Protein AF-A0A1I4I6G2-F1 (afdb_monomer_lite)

Sequence (304 aa):
IVSMEFSLRGNGAENAGGRDQKECGWAGRILRLSREMANWGDDAHKRLEAIANKLPLGELVAAKAIFLKIMRGEKGVVPCLEGLLADTPRQEPMAAGTSFITEINGVQVQGRWLSGRRFEFSVGGRTIVEDIDPDEDEPTMTKCTSWLILSHLSTLPLGLEVEVEGEVDVVPLGSALIQEIASSTSLLMSVDGPESAKGMRTHSLAEHGSYVCHKEGIVEPITWALHNLLCREGASLTDWIREVAGGASIPLLSRTSIALHQLQGLVGDRGKWAREMLEKHIEPAIEATHKIQLDGPIVDQPNR

Radius of gyration: 22.11 Å; chains: 1; bounding box: 49×46×65 Å

Organism: NCBI:txid170623

Secondary structure (DSSP, 8-state):
------B--PPP------------SHHHHHHHHHHHGGG-GGGHHHHHHHHHTTSTTHHHHHHHHHHHHHHTT-TTHHHHHHHHHHS--EEEEPPTT-EEEEEETTEEEEEEEEETTEEEEEETTEEEEEEPPTTSPPPEEEE-HHHHHHHHHHTS--EEEEEETTEEEEEEHHHHHHHHHHT-SS-----S-HHHHHTS-EEEETTTEEEE-GGG-S-SHHHHHHHHHHHHHGGGGHHHHHHHHHS--HHHHHHHHHHHHHHTTSSSHHHHHHHHHIIIIIHHHHHHHHHHHHSS--------

Foldseek 3Di:
DDDFDFFFEADDDDDDDDDDDPLPDLVSLLVVLLVVLLPDPLCSQVVLLVQLVVDDNSLLSSLSSLVVCSNVRRPDSVSNLVVLLVPAKDWDFDDAQDWAWDDDPNDIWIKGHHDFQWIWTQDPNDIDIDGDDPPDDRDTDIDNSSLSSLLSNLLDQDWIFGQDPNDTDTHRPSVVSLQSSLLHLEQAADPPDPVVVVPFDWDQAPVQHIAGALVVADHHSSLVSLLSVCVVCPPVCLVVLQVLLVDLRLSNLSSLLSSLVVQLPDDDPRVVSSVCSNVPGRVVSNVVSVVVRVPPPPPCPDDD

pLDDT: mean 79.26, std 18.86, range [20.67, 98.12]

Structure (mmCIF, N/CA/C/O backbone):
data_AF-A0A1I4I6G2-F1
#
_entry.id   AF-A0A1I4I6G2-F1
#
loop_
_atom_site.group_PDB
_atom_site.id
_atom_site.type_symbol
_atom_site.label_atom_id
_atom_site.label_alt_id
_atom_site.label_comp_id
_atom_site.label_asym_id
_atom_site.label_entity_id
_atom_site.label_seq_id
_atom_site.pdbx_PDB_ins_code
_atom_site.Cartn_x
_atom_site.Cartn_y
_atom_site.Cartn_z
_atom_site.occupancy
_atom_site.B_iso_or_equiv
_atom_site.auth_seq_id
_atom_site.auth_comp_id
_atom_site.auth_asym_id
_atom_site.auth_atom_id
_atom_site.pdbx_PDB_model_num
ATOM 1 N N . ILE A 1 1 ? 4.349 21.092 12.254 1.00 25.44 1 ILE A N 1
ATOM 2 C CA . ILE A 1 1 ? 5.678 20.634 12.721 1.00 25.44 1 ILE A CA 1
ATOM 3 C C . ILE A 1 1 ? 5.554 20.429 14.223 1.00 25.44 1 ILE A C 1
ATOM 5 O O . ILE A 1 1 ? 5.710 21.376 14.980 1.00 25.44 1 ILE A O 1
ATOM 9 N N . VAL A 1 2 ? 5.113 19.240 14.630 1.00 21.73 2 VAL A N 1
ATOM 10 C CA . VAL A 1 2 ? 5.070 18.816 16.034 1.00 21.73 2 VAL A CA 1
ATOM 11 C C . VAL A 1 2 ? 6.232 17.841 16.181 1.00 21.73 2 VAL A C 1
ATOM 13 O O . VAL A 1 2 ? 6.282 16.863 15.440 1.00 21.73 2 VAL A O 1
ATOM 16 N N . SER A 1 3 ? 7.200 18.147 17.046 1.00 20.67 3 SER A N 1
ATOM 17 C CA . SER A 1 3 ? 8.245 17.186 17.411 1.00 20.67 3 SER A CA 1
ATOM 18 C C . SER A 1 3 ? 7.595 16.064 18.213 1.00 20.67 3 SER A C 1
ATOM 20 O O . SER A 1 3 ? 7.082 16.319 19.298 1.00 20.67 3 SER A O 1
ATOM 22 N N . MET A 1 4 ? 7.599 14.848 17.673 1.00 26.55 4 MET A N 1
ATOM 23 C CA . MET A 1 4 ? 7.205 13.632 18.380 1.00 26.55 4 MET A CA 1
ATOM 24 C C . MET A 1 4 ? 8.476 12.850 18.716 1.00 26.55 4 MET A C 1
ATOM 26 O O . MET A 1 4 ? 9.241 12.492 17.821 1.00 26.55 4 MET A O 1
ATOM 30 N N . GLU A 1 5 ? 8.735 12.627 20.005 1.00 25.34 5 GLU A N 1
ATOM 31 C CA . GLU A 1 5 ? 9.759 11.681 20.452 1.00 25.34 5 GLU A CA 1
ATOM 32 C C . GLU A 1 5 ? 9.146 10.276 20.483 1.00 25.34 5 GLU A C 1
ATOM 34 O O . GLU A 1 5 ? 8.101 10.054 21.087 1.00 25.34 5 GLU A O 1
ATOM 39 N N . PHE A 1 6 ? 9.784 9.326 19.799 1.00 35.97 6 PHE A N 1
ATOM 40 C CA . PHE A 1 6 ? 9.268 7.969 19.631 1.00 35.97 6 PHE A CA 1
ATOM 41 C C . PHE A 1 6 ? 10.007 6.983 20.541 1.00 35.97 6 PHE A C 1
ATOM 43 O O . PHE A 1 6 ? 11.227 6.819 20.433 1.00 35.97 6 PHE A O 1
ATOM 50 N N . SER A 1 7 ? 9.264 6.260 21.381 1.00 34.62 7 SER A N 1
ATOM 51 C CA . SER A 1 7 ? 9.754 5.097 22.126 1.00 34.62 7 SER A CA 1
ATOM 52 C C . SER A 1 7 ? 9.058 3.837 21.606 1.00 34.62 7 SER A C 1
ATOM 54 O O . SER A 1 7 ? 7.837 3.771 21.536 1.00 34.62 7 SER A O 1
ATOM 56 N N . LEU A 1 8 ? 9.837 2.831 21.200 1.00 39.75 8 LEU A N 1
ATOM 57 C CA . LEU A 1 8 ? 9.337 1.531 20.745 1.00 39.75 8 LEU A CA 1
ATOM 58 C C . LEU A 1 8 ? 9.805 0.457 21.732 1.00 39.75 8 LEU A C 1
ATOM 60 O O . LEU A 1 8 ? 11.005 0.176 21.807 1.00 39.75 8 LEU A O 1
ATOM 64 N N . ARG A 1 9 ? 8.883 -0.182 22.462 1.00 38.28 9 ARG A N 1
ATOM 65 C CA . ARG A 1 9 ? 9.164 -1.408 23.227 1.00 38.28 9 ARG A CA 1
ATOM 66 C C . ARG A 1 9 ? 8.371 -2.586 22.666 1.00 38.28 9 ARG A C 1
ATOM 68 O O . ARG A 1 9 ? 7.149 -2.572 22.619 1.00 38.28 9 ARG A O 1
ATOM 75 N N . GLY A 1 10 ? 9.083 -3.634 22.254 1.00 37.22 10 GLY A N 1
ATOM 76 C CA . GLY A 1 10 ? 8.488 -4.938 21.968 1.00 37.22 10 GLY A CA 1
ATOM 77 C C . GLY A 1 10 ? 8.266 -5.716 23.266 1.00 37.22 10 GLY A C 1
ATOM 78 O O . GLY A 1 10 ? 9.174 -5.804 24.093 1.00 37.22 10 GLY A O 1
ATOM 79 N N . ASN A 1 11 ? 7.079 -6.298 23.449 1.00 33.53 11 ASN A N 1
ATOM 80 C CA . ASN A 1 11 ? 6.828 -7.230 24.550 1.00 33.53 11 ASN A CA 1
ATOM 81 C C . ASN A 1 11 ? 7.736 -8.462 24.406 1.00 33.53 11 ASN A C 1
ATOM 83 O O . ASN A 1 11 ? 7.752 -9.126 23.368 1.00 33.53 11 ASN A O 1
ATOM 87 N N . GLY A 1 12 ? 8.533 -8.711 25.447 1.00 31.30 12 GLY A N 1
ATOM 88 C CA . GLY A 1 12 ? 9.650 -9.648 25.443 1.00 31.30 12 GLY A CA 1
ATOM 89 C C . GLY A 1 12 ? 9.247 -11.104 25.214 1.00 31.30 12 GLY A C 1
ATOM 90 O O . GLY A 1 12 ? 8.337 -11.623 25.856 1.00 31.30 12 GLY A O 1
ATOM 91 N N . ALA A 1 13 ? 9.995 -11.775 24.339 1.00 32.91 13 ALA A N 1
ATOM 92 C CA . ALA A 1 13 ? 10.085 -13.227 24.298 1.00 32.91 13 ALA A CA 1
ATOM 93 C C . ALA A 1 13 ? 11.482 -13.635 24.788 1.00 32.91 13 ALA A C 1
ATOM 95 O O . ALA A 1 13 ? 12.497 -13.182 24.256 1.00 32.91 13 ALA A O 1
ATOM 96 N N . GLU A 1 14 ? 11.505 -14.446 25.845 1.00 34.38 14 GLU A N 1
ATOM 97 C CA . GLU A 1 14 ? 12.700 -14.924 26.533 1.00 34.38 14 GLU A CA 1
ATOM 98 C C . GLU A 1 14 ? 13.609 -15.806 25.662 1.00 34.38 14 GLU A C 1
ATOM 100 O O . GLU A 1 14 ? 13.200 -16.456 24.699 1.00 34.38 14 GLU A O 1
ATOM 105 N N . ASN A 1 15 ? 14.880 -15.804 26.063 1.00 42.59 15 ASN A N 1
ATOM 106 C CA . ASN A 1 15 ? 16.027 -16.455 25.449 1.00 42.59 15 ASN A CA 1
ATOM 107 C C . ASN A 1 15 ? 15.833 -17.944 25.124 1.00 42.59 15 ASN A C 1
ATOM 109 O O . ASN A 1 15 ? 15.558 -18.757 26.003 1.00 42.59 15 ASN A O 1
ATOM 113 N N . ALA A 1 16 ? 16.215 -18.325 23.904 1.00 32.69 16 ALA A N 1
ATOM 114 C CA . ALA A 1 16 ? 16.696 -19.668 23.605 1.00 32.69 16 ALA A CA 1
ATOM 115 C C . ALA A 1 16 ? 18.030 -19.565 22.854 1.00 32.69 16 ALA A C 1
ATOM 117 O O . ALA A 1 16 ? 18.085 -19.258 21.664 1.00 32.69 16 ALA A O 1
ATOM 118 N N . GLY A 1 17 ? 19.126 -19.792 23.580 1.00 35.91 17 GLY A N 1
ATOM 119 C CA . GLY A 1 17 ? 20.444 -19.996 22.994 1.00 35.91 17 GLY A CA 1
ATOM 120 C C . GLY A 1 17 ? 20.528 -21.357 22.301 1.00 35.91 17 GLY A C 1
ATOM 121 O O . GLY A 1 17 ? 20.030 -22.355 22.820 1.00 35.91 17 GLY A O 1
ATOM 122 N N . GLY A 1 18 ? 21.201 -21.416 21.150 1.00 30.47 18 GLY A N 1
ATOM 123 C CA . GLY A 1 18 ? 21.569 -22.696 20.547 1.00 30.47 18 GLY A CA 1
ATOM 124 C C . GLY A 1 18 ? 21.854 -22.674 19.047 1.00 30.47 18 GLY A C 1
ATOM 125 O O . GLY A 1 18 ? 20.940 -22.839 18.254 1.00 30.47 18 GLY A O 1
ATOM 126 N N . ARG A 1 19 ? 23.157 -22.663 18.730 1.00 36.03 19 ARG A N 1
ATOM 127 C CA . ARG A 1 19 ? 23.836 -23.227 17.543 1.00 36.03 19 ARG A CA 1
ATOM 128 C C . ARG A 1 19 ? 23.660 -22.550 16.174 1.00 36.03 19 ARG A C 1
ATOM 130 O O . ARG A 1 19 ? 22.564 -22.409 15.649 1.00 36.03 19 ARG A O 1
ATOM 137 N N . ASP A 1 20 ? 24.824 -22.288 15.566 1.00 41.75 20 ASP A N 1
ATOM 138 C CA . ASP A 1 20 ? 25.078 -22.098 14.133 1.00 41.75 20 ASP A CA 1
ATOM 139 C C . ASP A 1 20 ? 24.383 -23.182 13.289 1.00 41.75 20 ASP A C 1
ATOM 141 O O . ASP A 1 20 ? 24.953 -24.222 12.951 1.00 41.75 20 ASP A O 1
ATOM 145 N N . GLN A 1 21 ? 23.129 -22.945 12.918 1.00 42.66 21 GLN A N 1
ATOM 146 C CA . GLN A 1 21 ? 22.576 -23.512 11.700 1.00 42.66 21 GLN A CA 1
ATOM 147 C C . GLN A 1 21 ? 22.968 -22.578 10.565 1.00 42.66 21 GLN A C 1
ATOM 149 O O . GLN A 1 21 ? 22.632 -21.396 10.586 1.00 42.66 21 GLN A O 1
ATOM 154 N N . LYS A 1 22 ? 23.686 -23.115 9.570 1.00 47.75 22 LYS A N 1
ATOM 155 C CA . LYS A 1 22 ? 23.919 -22.438 8.291 1.00 47.75 22 LYS A CA 1
ATOM 156 C C . LYS A 1 22 ? 22.596 -21.832 7.826 1.00 47.75 22 LYS A C 1
ATOM 158 O O . LYS A 1 22 ? 21.659 -22.566 7.524 1.00 47.75 22 LYS A O 1
ATOM 163 N N . GLU A 1 23 ? 22.540 -20.503 7.816 1.00 51.50 23 GLU A N 1
ATOM 164 C CA . GLU A 1 23 ? 21.404 -19.675 7.409 1.00 51.50 23 GLU A CA 1
ATOM 165 C C . GLU A 1 23 ? 21.108 -19.863 5.910 1.00 51.50 23 GLU A C 1
ATOM 167 O O . GLU A 1 23 ? 21.349 -18.985 5.082 1.00 51.50 23 GLU A O 1
ATOM 172 N N . CYS A 1 24 ? 20.638 -21.046 5.531 1.00 54.53 24 CYS A N 1
ATOM 173 C CA . CYS A 1 24 ? 20.216 -21.373 4.182 1.00 54.53 24 CYS A CA 1
ATOM 174 C C . CYS A 1 24 ? 18.691 -21.211 4.101 1.00 54.53 24 CYS A C 1
ATOM 176 O O . CYS A 1 24 ? 17.956 -21.788 4.897 1.00 54.53 24 CYS A O 1
ATOM 178 N N . GLY A 1 25 ? 18.215 -20.410 3.143 1.00 73.19 25 GLY A N 1
ATOM 179 C CA . GLY A 1 25 ? 16.786 -20.154 2.913 1.00 73.19 25 GLY A CA 1
ATOM 180 C C . GLY A 1 25 ? 16.311 -18.758 3.334 1.00 73.19 25 GLY A C 1
ATOM 181 O O . GLY A 1 25 ? 17.078 -17.940 3.845 1.00 73.19 25 GLY A O 1
ATOM 182 N N . TRP A 1 26 ? 15.030 -18.473 3.086 1.00 76.38 26 TRP A N 1
ATOM 183 C CA . TRP A 1 26 ? 14.426 -17.147 3.283 1.00 76.38 26 TRP A CA 1
ATOM 184 C C . TRP A 1 26 ? 14.508 -16.642 4.728 1.00 76.38 26 TRP A C 1
ATOM 186 O O . TRP A 1 26 ? 14.865 -15.489 4.948 1.00 76.38 26 TRP A O 1
ATOM 196 N N . ALA A 1 27 ? 14.276 -17.511 5.716 1.00 80.19 27 ALA A N 1
ATOM 197 C CA . ALA A 1 27 ? 14.385 -17.153 7.132 1.00 80.19 27 ALA A CA 1
ATOM 198 C C . ALA A 1 27 ? 15.807 -16.704 7.518 1.00 80.19 27 ALA A C 1
ATOM 200 O O . ALA A 1 27 ? 15.975 -15.710 8.222 1.00 80.19 27 ALA A O 1
ATOM 201 N N . GLY A 1 28 ? 16.831 -17.388 6.996 1.00 81.25 28 GLY A N 1
ATOM 202 C CA . GLY A 1 28 ? 18.230 -17.008 7.191 1.00 81.25 28 GLY A CA 1
ATOM 203 C C . GLY A 1 28 ? 18.556 -15.644 6.579 1.00 81.25 28 GLY A C 1
ATOM 204 O O . GLY A 1 28 ? 19.180 -14.810 7.228 1.00 81.25 28 GLY A O 1
ATOM 205 N N . ARG A 1 29 ? 18.058 -15.375 5.362 1.00 81.62 29 ARG A N 1
ATOM 206 C CA . ARG A 1 29 ? 18.222 -14.069 4.694 1.00 81.62 29 ARG A CA 1
ATOM 207 C C . ARG A 1 29 ? 17.577 -12.932 5.487 1.00 81.62 29 ARG A C 1
ATOM 209 O O . ARG A 1 29 ? 18.210 -11.899 5.669 1.00 81.62 29 ARG A O 1
ATOM 216 N N . ILE A 1 30 ? 16.362 -13.139 5.999 1.00 85.88 30 ILE A N 1
ATOM 217 C CA . ILE A 1 30 ? 15.645 -12.157 6.827 1.00 85.88 30 ILE A CA 1
ATOM 218 C C . ILE A 1 30 ? 16.420 -11.859 8.119 1.00 85.88 30 ILE A C 1
ATOM 220 O O . ILE A 1 30 ? 16.596 -10.696 8.484 1.00 85.88 30 ILE A O 1
ATOM 224 N N . LEU A 1 31 ? 16.903 -12.897 8.812 1.00 85.38 31 LEU A N 1
ATOM 225 C CA . LEU A 1 31 ? 17.661 -12.735 10.056 1.00 85.38 31 LEU A CA 1
ATOM 226 C C . LEU A 1 31 ? 18.973 -11.987 9.832 1.00 85.38 31 LEU A C 1
ATOM 228 O O . LEU A 1 31 ? 19.293 -11.082 10.604 1.00 85.38 31 LEU A O 1
ATOM 232 N N . ARG A 1 32 ? 19.702 -12.332 8.768 1.00 86.38 32 ARG A N 1
ATOM 233 C CA . ARG A 1 32 ? 20.933 -11.644 8.385 1.00 86.38 32 ARG A CA 1
ATOM 234 C C . ARG A 1 32 ? 20.680 -10.178 8.062 1.00 86.38 32 ARG A C 1
ATOM 236 O O . ARG A 1 32 ? 21.327 -9.322 8.653 1.00 86.38 32 ARG A O 1
ATOM 243 N N . LEU A 1 33 ? 19.698 -9.903 7.202 1.00 86.88 33 LEU A N 1
ATOM 244 C CA . LEU A 1 33 ? 19.319 -8.547 6.812 1.00 86.88 33 LEU A CA 1
ATOM 245 C C . LEU A 1 33 ? 18.983 -7.692 8.040 1.00 86.88 33 LEU A C 1
ATOM 247 O O . LEU A 1 33 ? 19.531 -6.611 8.220 1.00 86.88 33 LEU A O 1
ATOM 251 N N . SER A 1 34 ? 18.153 -8.226 8.938 1.00 87.44 34 SER A N 1
ATOM 252 C CA . SER A 1 34 ? 17.780 -7.561 10.189 1.00 87.44 34 SER A CA 1
ATOM 253 C C . SER A 1 34 ? 18.992 -7.231 11.073 1.00 87.44 34 SER A C 1
ATOM 255 O O . SER A 1 34 ? 19.033 -6.151 11.654 1.00 87.44 34 SER A O 1
ATOM 257 N N . ARG A 1 35 ? 19.996 -8.117 11.160 1.00 86.12 35 ARG A N 1
ATOM 258 C CA . ARG A 1 35 ? 21.232 -7.856 11.922 1.00 86.12 35 ARG A CA 1
ATOM 259 C C . ARG A 1 35 ? 22.119 -6.811 11.250 1.00 86.12 35 ARG A C 1
ATOM 261 O O . ARG A 1 35 ? 22.697 -5.974 11.933 1.00 86.12 35 ARG A O 1
ATOM 268 N N . GLU A 1 36 ? 22.236 -6.848 9.926 1.00 86.81 36 GLU A N 1
ATOM 269 C CA . GLU A 1 36 ? 23.034 -5.876 9.171 1.00 86.81 36 GLU A CA 1
ATOM 270 C C . GLU A 1 36 ? 22.471 -4.456 9.315 1.00 86.81 36 GLU A C 1
ATOM 272 O O . GLU A 1 36 ? 23.239 -3.514 9.524 1.00 86.81 36 GLU A O 1
ATOM 277 N N . MET A 1 37 ? 21.139 -4.318 9.314 1.00 86.12 37 MET A N 1
ATOM 278 C CA . MET A 1 37 ? 20.433 -3.048 9.521 1.00 86.12 37 MET A CA 1
ATOM 279 C C . MET A 1 37 ? 20.789 -2.341 10.836 1.00 86.12 37 MET A C 1
ATOM 281 O O . MET A 1 37 ? 20.600 -1.131 10.940 1.00 86.12 37 MET A O 1
ATOM 285 N N . ALA A 1 38 ? 21.304 -3.044 11.851 1.00 81.25 38 ALA A N 1
ATOM 286 C CA . ALA A 1 38 ? 21.776 -2.421 13.091 1.00 81.25 38 ALA A CA 1
ATOM 287 C C . ALA A 1 38 ? 22.901 -1.394 12.869 1.00 81.25 38 ALA A C 1
ATOM 289 O O . ALA A 1 38 ? 23.069 -0.496 13.689 1.00 81.25 38 ALA A O 1
ATOM 290 N N . ASN A 1 39 ? 23.619 -1.488 11.747 1.00 82.81 39 ASN A N 1
ATOM 291 C CA . ASN A 1 39 ? 24.805 -0.682 11.466 1.00 82.81 39 ASN A CA 1
ATOM 292 C C . ASN A 1 39 ? 24.617 0.322 10.313 1.00 82.81 39 ASN A C 1
ATOM 294 O O . ASN A 1 39 ? 25.602 0.862 9.817 1.00 82.81 39 ASN A O 1
ATOM 298 N N . TRP A 1 40 ? 23.394 0.534 9.814 1.00 80.94 40 TRP A N 1
ATOM 299 C CA . TRP A 1 40 ? 23.182 1.246 8.540 1.00 80.94 40 TRP A CA 1
ATOM 300 C C . TRP A 1 40 ? 23.019 2.767 8.626 1.00 80.94 40 TRP A C 1
ATOM 302 O O . TRP A 1 40 ? 22.991 3.411 7.579 1.00 80.94 40 TRP A O 1
ATOM 312 N N . GLY A 1 41 ? 23.007 3.349 9.828 1.00 81.00 41 GLY A N 1
ATOM 313 C CA . GLY A 1 41 ? 22.881 4.800 10.006 1.00 81.00 41 GLY A CA 1
ATOM 314 C C . GLY A 1 41 ? 21.610 5.371 9.360 1.00 81.00 41 GLY A C 1
ATOM 315 O O . GLY A 1 41 ? 20.626 4.655 9.176 1.00 81.00 41 GLY A O 1
ATOM 316 N N . ASP A 1 42 ? 21.643 6.653 8.998 1.00 81.12 42 ASP A N 1
ATOM 317 C CA . ASP A 1 42 ? 20.451 7.406 8.571 1.00 81.12 42 ASP A CA 1
ATOM 318 C C . ASP A 1 42 ? 19.944 7.018 7.162 1.00 81.12 42 ASP A C 1
ATOM 320 O O . ASP A 1 42 ? 18.755 7.114 6.861 1.00 81.12 42 ASP A O 1
ATOM 324 N N . ASP A 1 43 ? 20.814 6.474 6.304 1.00 87.19 43 ASP A N 1
ATOM 325 C CA . ASP A 1 43 ? 20.469 6.011 4.947 1.00 87.19 43 ASP A CA 1
ATOM 326 C C . ASP A 1 43 ? 19.993 4.541 4.899 1.00 87.19 43 ASP A C 1
ATOM 328 O O . ASP A 1 43 ? 20.013 3.896 3.842 1.00 87.19 43 ASP A O 1
ATOM 332 N N . ALA A 1 44 ? 19.566 3.974 6.034 1.00 90.31 44 ALA A N 1
ATOM 333 C CA . ALA A 1 44 ? 19.125 2.580 6.118 1.00 90.31 44 ALA A CA 1
ATOM 334 C C . ALA A 1 44 ? 18.002 2.240 5.120 1.00 90.31 44 ALA A C 1
ATOM 336 O O . ALA A 1 44 ? 18.036 1.167 4.516 1.00 90.31 44 ALA A O 1
ATOM 337 N N . HIS A 1 45 ? 17.064 3.166 4.892 1.00 93.31 45 HIS A N 1
ATOM 338 C CA . HIS A 1 45 ? 15.949 2.991 3.957 1.00 93.31 45 HIS A CA 1
ATOM 339 C C . HIS A 1 45 ? 16.423 2.771 2.508 1.00 93.31 45 HIS A C 1
ATOM 341 O O . HIS A 1 45 ? 15.997 1.806 1.879 1.00 93.31 45 HIS A O 1
ATOM 347 N N . LYS A 1 46 ? 17.382 3.566 2.003 1.00 93.44 46 LYS A N 1
ATOM 348 C CA . LYS A 1 46 ? 17.930 3.424 0.634 1.00 93.44 46 LYS A CA 1
ATOM 349 C C . LYS A 1 46 ? 18.633 2.088 0.434 1.00 93.44 46 LYS A C 1
ATOM 351 O O . LYS A 1 46 ? 18.520 1.452 -0.612 1.00 93.44 46 LYS A O 1
ATOM 356 N N . ARG A 1 47 ? 19.392 1.653 1.445 1.00 93.56 47 ARG A N 1
ATOM 357 C CA . ARG A 1 47 ? 20.077 0.353 1.410 1.00 93.56 47 ARG A CA 1
ATOM 358 C C . ARG A 1 47 ? 19.073 -0.791 1.403 1.00 93.56 47 ARG A C 1
ATOM 360 O O . ARG A 1 47 ? 19.248 -1.745 0.648 1.00 93.56 47 ARG A O 1
ATOM 367 N N . LEU A 1 48 ? 18.026 -0.678 2.218 1.00 93.62 48 LEU A N 1
ATOM 368 C CA . LEU A 1 48 ? 16.960 -1.665 2.291 1.00 93.62 48 LEU A CA 1
ATOM 369 C C . LEU A 1 48 ? 16.204 -1.771 0.962 1.00 93.62 48 LEU A C 1
ATOM 371 O O . LEU A 1 48 ? 16.025 -2.878 0.462 1.00 93.62 48 LEU A O 1
ATOM 375 N N . GLU A 1 49 ? 15.853 -0.636 0.358 1.00 92.38 49 GLU A N 1
ATOM 376 C CA . GLU A 1 49 ? 15.228 -0.549 -0.965 1.00 92.38 49 GLU A CA 1
ATOM 377 C C . GLU A 1 49 ? 16.098 -1.220 -2.044 1.00 92.38 49 GLU A C 1
ATOM 379 O O . GLU A 1 49 ? 15.636 -2.083 -2.791 1.00 92.38 49 GLU A O 1
ATOM 384 N N . ALA A 1 50 ? 17.397 -0.903 -2.074 1.00 90.94 50 ALA A N 1
ATOM 385 C CA . ALA A 1 50 ? 18.340 -1.472 -3.036 1.00 90.94 50 ALA A CA 1
ATOM 386 C C . ALA A 1 50 ? 18.516 -2.995 -2.897 1.00 90.94 50 ALA A C 1
ATOM 388 O O . ALA A 1 50 ? 18.836 -3.671 -3.878 1.00 90.94 50 ALA A O 1
ATOM 389 N N . ILE A 1 51 ? 18.349 -3.538 -1.688 1.00 91.12 51 ILE A N 1
ATOM 390 C CA . ILE A 1 51 ? 18.369 -4.983 -1.437 1.00 91.12 51 ILE A CA 1
ATOM 391 C C . ILE A 1 51 ? 17.033 -5.612 -1.826 1.00 91.12 51 ILE A C 1
ATOM 393 O O . ILE A 1 51 ? 17.039 -6.649 -2.490 1.00 91.12 51 ILE A O 1
ATOM 397 N N . ALA A 1 52 ? 15.913 -4.987 -1.459 1.00 91.06 52 ALA A N 1
ATOM 398 C CA . ALA A 1 52 ? 14.575 -5.451 -1.808 1.00 91.06 52 ALA A CA 1
ATOM 399 C C . ALA A 1 52 ? 14.422 -5.598 -3.331 1.00 91.06 52 ALA A C 1
ATOM 401 O O . ALA A 1 52 ? 14.061 -6.669 -3.802 1.00 91.06 52 ALA A O 1
ATOM 402 N N . ASN A 1 53 ? 14.860 -4.602 -4.106 1.00 86.56 53 ASN A N 1
ATOM 403 C CA . ASN A 1 53 ? 14.812 -4.624 -5.575 1.00 86.56 53 ASN A CA 1
ATOM 404 C C . ASN A 1 53 ? 15.621 -5.754 -6.241 1.00 86.56 53 ASN A C 1
ATOM 406 O O . ASN A 1 53 ? 15.489 -5.985 -7.439 1.00 86.56 53 ASN A O 1
ATOM 410 N N . LYS A 1 54 ? 16.498 -6.446 -5.504 1.00 85.25 54 LYS A N 1
ATOM 411 C CA . LYS A 1 54 ? 17.342 -7.536 -6.031 1.00 85.25 54 LYS A CA 1
ATOM 412 C C . LYS A 1 54 ? 16.864 -8.922 -5.614 1.00 85.25 54 LYS A C 1
ATOM 414 O O . LYS A 1 54 ? 17.479 -9.919 -5.997 1.00 85.25 54 LYS A O 1
ATOM 419 N N . LEU A 1 55 ? 15.834 -9.000 -4.779 1.00 82.81 55 LEU A N 1
ATOM 420 C CA . LEU A 1 55 ? 15.346 -10.247 -4.215 1.00 82.81 55 LEU A CA 1
ATOM 421 C C . LEU A 1 55 ? 13.925 -10.516 -4.715 1.00 82.81 55 LEU A C 1
ATOM 423 O O . LEU A 1 55 ? 13.096 -9.615 -4.672 1.00 82.81 55 LEU A O 1
ATOM 427 N N . PRO A 1 56 ? 13.606 -11.762 -5.105 1.00 80.31 56 PRO A N 1
ATOM 428 C CA . PRO A 1 56 ? 12.214 -12.170 -5.249 1.00 80.31 56 PRO A CA 1
ATOM 429 C C . PRO A 1 56 ? 11.461 -11.916 -3.938 1.00 80.31 56 PRO A C 1
ATOM 431 O O . PRO A 1 56 ? 11.952 -12.321 -2.879 1.00 80.31 56 PRO A O 1
ATOM 434 N N . LEU A 1 57 ? 10.300 -11.255 -3.999 1.00 84.69 57 LEU A N 1
ATOM 435 C CA . LEU A 1 57 ? 9.530 -10.841 -2.813 1.00 84.69 57 LEU A CA 1
ATOM 436 C C . LEU A 1 57 ? 10.372 -10.019 -1.815 1.00 84.69 57 LEU A C 1
ATOM 438 O O . LEU A 1 57 ? 10.240 -10.154 -0.591 1.00 84.69 57 LEU A O 1
ATOM 442 N N . GLY A 1 58 ? 11.314 -9.223 -2.322 1.00 89.69 58 GLY A N 1
ATOM 443 C CA . GLY A 1 58 ? 12.282 -8.497 -1.510 1.00 89.69 58 GLY A CA 1
ATOM 444 C C . GLY A 1 58 ? 11.644 -7.470 -0.580 1.00 89.69 58 GLY A C 1
ATOM 445 O O . GLY A 1 58 ? 12.121 -7.279 0.537 1.00 89.69 58 GLY A O 1
ATOM 446 N N . GLU A 1 59 ? 10.529 -6.879 -0.991 1.00 92.50 59 GLU A N 1
ATOM 447 C CA . GLU A 1 59 ? 9.682 -5.987 -0.209 1.00 92.50 59 GLU A CA 1
ATOM 448 C C . GLU A 1 59 ? 9.136 -6.666 1.057 1.00 92.50 59 GLU A C 1
ATOM 450 O O . GLU A 1 59 ? 9.187 -6.092 2.147 1.00 92.50 59 GLU A O 1
ATOM 455 N N . LEU A 1 60 ? 8.711 -7.930 0.955 1.00 91.25 60 LEU A N 1
ATOM 456 C CA . LEU A 1 60 ? 8.226 -8.723 2.086 1.00 91.25 60 LEU A CA 1
ATOM 457 C C . LEU A 1 60 ? 9.378 -9.102 3.026 1.00 91.25 60 LEU A C 1
ATOM 459 O O . LEU A 1 60 ? 9.244 -9.036 4.251 1.00 91.25 60 LEU A O 1
ATOM 463 N N . VAL A 1 61 ? 10.527 -9.480 2.456 1.00 91.56 61 VAL A N 1
ATOM 464 C CA . VAL A 1 61 ? 11.753 -9.785 3.212 1.00 91.56 61 VAL A CA 1
ATOM 465 C C . VAL A 1 61 ? 12.215 -8.562 4.005 1.00 91.56 61 VAL A C 1
ATOM 467 O O . VAL A 1 61 ? 12.508 -8.678 5.198 1.00 91.56 61 VAL A O 1
ATOM 470 N N . ALA A 1 62 ? 12.233 -7.392 3.369 1.00 94.12 62 ALA A N 1
ATOM 471 C CA . ALA A 1 62 ? 12.584 -6.121 3.985 1.00 94.12 62 ALA A CA 1
ATOM 472 C C . ALA A 1 62 ? 11.592 -5.722 5.087 1.00 94.12 62 ALA A C 1
ATOM 474 O O . ALA A 1 62 ? 12.017 -5.421 6.205 1.00 94.12 62 ALA A O 1
ATOM 475 N N . ALA A 1 63 ? 10.283 -5.813 4.831 1.00 94.19 63 ALA A N 1
ATOM 476 C CA . ALA A 1 63 ? 9.255 -5.547 5.837 1.00 94.19 63 ALA A CA 1
ATOM 477 C C . ALA A 1 63 ? 9.418 -6.453 7.067 1.00 94.19 63 ALA A C 1
ATOM 479 O O . ALA A 1 63 ? 9.361 -5.993 8.211 1.00 94.19 63 ALA A O 1
ATOM 480 N N . LYS A 1 64 ? 9.705 -7.746 6.859 1.00 92.75 64 LYS A N 1
ATOM 481 C CA . LYS A 1 64 ? 9.938 -8.678 7.967 1.00 92.75 64 LYS A CA 1
ATOM 482 C C . LYS A 1 64 ? 11.234 -8.382 8.724 1.00 92.75 64 LYS A C 1
ATOM 484 O O . LYS A 1 64 ? 11.272 -8.567 9.940 1.00 92.75 64 LYS A O 1
ATOM 489 N N . ALA A 1 65 ? 12.278 -7.912 8.044 1.00 92.50 65 ALA A N 1
ATOM 490 C CA . ALA A 1 65 ? 13.519 -7.495 8.690 1.00 92.50 65 ALA A CA 1
ATOM 491 C C . ALA A 1 65 ? 13.314 -6.258 9.583 1.00 92.50 65 ALA A C 1
ATOM 493 O O . ALA A 1 65 ? 13.781 -6.266 10.726 1.00 92.50 65 ALA A O 1
ATOM 494 N N . ILE A 1 66 ? 12.548 -5.259 9.119 1.00 92.88 66 ILE A N 1
ATOM 495 C CA . ILE A 1 66 ? 12.120 -4.108 9.936 1.00 92.88 66 ILE A CA 1
ATOM 496 C C . ILE A 1 66 ? 11.325 -4.590 11.151 1.00 92.88 66 ILE A C 1
ATOM 498 O O . ILE A 1 66 ? 11.632 -4.209 12.278 1.00 92.88 66 ILE A O 1
ATOM 502 N N . PHE A 1 67 ? 10.345 -5.473 10.952 1.00 91.62 67 PHE A N 1
ATOM 503 C CA . PHE A 1 67 ? 9.553 -6.022 12.051 1.00 91.62 67 PHE A CA 1
ATOM 504 C C . PHE A 1 67 ? 10.423 -6.689 13.123 1.00 91.62 67 PHE A C 1
ATOM 506 O O . PHE A 1 67 ? 10.256 -6.429 14.310 1.00 91.62 67 PHE A O 1
ATOM 513 N N . LEU A 1 68 ? 11.387 -7.526 12.729 1.00 90.56 68 LEU A N 1
ATOM 514 C CA . LEU A 1 68 ? 12.297 -8.159 13.688 1.00 90.56 68 LEU A CA 1
ATOM 515 C C . LEU A 1 68 ? 13.157 -7.140 14.436 1.00 90.56 68 LEU A C 1
ATOM 517 O O . LEU A 1 68 ? 13.433 -7.334 15.618 1.00 90.56 68 LEU A O 1
ATOM 521 N N . LYS A 1 69 ? 13.560 -6.061 13.764 1.00 89.19 69 LYS A N 1
ATOM 522 C CA . LYS A 1 69 ? 14.292 -4.954 14.378 1.00 89.19 69 LYS A CA 1
ATOM 523 C C . LYS A 1 69 ? 13.449 -4.252 15.452 1.00 89.19 69 LYS A C 1
ATOM 525 O O . LYS A 1 69 ? 13.941 -4.037 16.558 1.00 89.19 69 LYS A O 1
ATOM 530 N N . ILE A 1 70 ? 12.171 -3.991 15.155 1.00 88.19 70 ILE A N 1
ATOM 531 C CA . ILE A 1 70 ? 11.189 -3.447 16.111 1.00 88.19 70 ILE A CA 1
ATOM 532 C C . ILE A 1 70 ? 11.042 -4.373 17.318 1.00 88.19 70 ILE A C 1
ATOM 534 O O . ILE A 1 70 ? 11.183 -3.931 18.455 1.00 88.19 70 ILE A O 1
ATOM 538 N N . MET A 1 71 ? 10.832 -5.671 17.085 1.00 86.44 71 MET A N 1
ATOM 539 C CA . MET A 1 71 ? 10.636 -6.647 18.164 1.00 86.44 71 MET A CA 1
ATOM 540 C C . MET A 1 71 ? 11.848 -6.784 19.093 1.00 86.44 71 MET A C 1
ATOM 542 O O . MET A 1 71 ? 11.691 -7.168 20.247 1.00 86.44 71 MET A O 1
ATOM 546 N N . ARG A 1 72 ? 13.054 -6.468 18.610 1.00 86.25 72 ARG A N 1
ATOM 547 C CA . ARG A 1 72 ? 14.287 -6.458 19.413 1.00 86.25 72 ARG A CA 1
ATOM 548 C C . ARG A 1 72 ? 14.552 -5.124 20.118 1.00 86.25 72 ARG A C 1
ATOM 550 O O . ARG A 1 72 ? 15.551 -5.020 20.823 1.00 86.25 72 ARG A O 1
ATOM 557 N N . GLY A 1 73 ? 13.705 -4.111 19.920 1.00 81.94 73 GLY A N 1
ATOM 558 C CA . GLY A 1 73 ? 13.906 -2.772 20.480 1.00 81.94 73 GLY A CA 1
ATOM 559 C C . GLY A 1 73 ? 15.178 -2.091 19.964 1.00 81.94 73 GLY A C 1
ATOM 560 O O . GLY A 1 73 ? 15.798 -1.298 20.673 1.00 81.94 73 GLY A O 1
ATOM 561 N N . GLU A 1 74 ? 15.626 -2.436 18.755 1.00 84.31 74 GLU A N 1
ATOM 562 C CA . GLU A 1 74 ? 16.839 -1.855 18.189 1.00 84.31 74 GLU A CA 1
ATOM 563 C C . GLU A 1 74 ? 16.592 -0.416 17.703 1.00 84.31 74 GLU A C 1
ATOM 565 O O . GLU A 1 74 ? 15.568 -0.102 17.096 1.00 84.31 74 GLU A O 1
ATOM 570 N N . LYS A 1 75 ? 17.581 0.462 17.905 1.00 84.00 75 LYS A N 1
ATOM 571 C CA . LYS A 1 75 ? 17.529 1.863 17.458 1.00 84.00 75 LYS A CA 1
ATOM 572 C C . LYS A 1 75 ? 17.539 1.989 15.929 1.00 84.00 75 LYS A C 1
ATOM 574 O O . LYS A 1 75 ? 17.967 1.075 15.220 1.00 84.00 75 LYS A O 1
ATOM 579 N N . GLY A 1 76 ? 17.117 3.153 15.432 1.00 83.06 76 GLY A N 1
ATOM 580 C CA . GLY A 1 76 ? 17.174 3.510 14.007 1.00 83.06 76 GLY A CA 1
ATOM 581 C C . GLY A 1 76 ? 15.987 3.025 13.170 1.00 83.06 76 GLY A C 1
ATOM 582 O O . GLY A 1 76 ? 16.003 3.181 11.955 1.00 83.06 76 GLY A O 1
ATOM 583 N N . VAL A 1 77 ? 14.950 2.448 13.791 1.00 86.62 77 VAL A N 1
ATOM 584 C CA . VAL A 1 77 ? 13.715 2.069 13.081 1.00 86.62 77 VAL A CA 1
ATOM 585 C C . VAL A 1 77 ? 12.970 3.303 12.585 1.00 86.62 77 VAL A C 1
ATOM 587 O O . VAL A 1 77 ? 12.602 3.346 11.419 1.00 86.62 77 VAL A O 1
ATOM 590 N N . VAL A 1 78 ? 12.754 4.295 13.449 1.00 86.31 78 VAL A N 1
ATOM 591 C CA . VAL A 1 78 ? 11.930 5.467 13.119 1.00 86.31 78 VAL A CA 1
ATOM 592 C C . VAL A 1 78 ? 12.495 6.248 11.925 1.00 86.31 78 VAL A C 1
ATOM 594 O O . VAL A 1 78 ? 11.770 6.350 10.939 1.00 86.31 78 VAL A O 1
ATOM 597 N N . PRO A 1 79 ? 13.788 6.643 11.897 1.00 89.38 79 PRO A N 1
ATOM 598 C CA . PRO A 1 79 ? 14.365 7.286 10.712 1.00 89.38 79 PRO A CA 1
ATOM 599 C C . PRO A 1 79 ? 14.274 6.424 9.445 1.00 89.38 79 PRO A C 1
ATOM 601 O O . PRO A 1 79 ? 14.141 6.936 8.336 1.00 89.38 79 PRO A O 1
ATOM 604 N N . CYS A 1 80 ? 14.324 5.093 9.586 1.00 91.88 80 CYS A N 1
ATOM 605 C CA . CYS A 1 80 ? 14.134 4.186 8.458 1.00 91.88 80 CYS A CA 1
ATOM 606 C C . CYS A 1 80 ? 12.689 4.216 7.937 1.00 91.88 80 CYS A C 1
ATOM 608 O O . CYS A 1 80 ? 12.498 4.211 6.725 1.00 91.88 80 CYS A O 1
ATOM 610 N N . LEU A 1 81 ? 11.681 4.239 8.817 1.00 91.69 81 LEU A N 1
ATOM 611 C CA . LEU A 1 81 ? 10.272 4.341 8.423 1.00 91.69 81 LEU A CA 1
ATOM 612 C C . LEU A 1 81 ? 9.972 5.695 7.777 1.00 91.69 81 LEU A C 1
ATOM 614 O O . LEU A 1 81 ? 9.340 5.730 6.727 1.00 91.69 81 LEU A O 1
ATOM 618 N N . GLU A 1 82 ? 10.480 6.784 8.355 1.00 91.50 82 GLU A N 1
ATOM 619 C CA . GLU A 1 82 ? 10.353 8.136 7.801 1.00 91.50 82 GLU A CA 1
ATOM 620 C C . GLU A 1 82 ? 10.987 8.229 6.409 1.00 91.50 82 GLU A C 1
ATOM 622 O O . GLU A 1 82 ? 10.367 8.739 5.480 1.00 91.50 82 GLU A O 1
ATOM 627 N N . GLY A 1 83 ? 12.188 7.667 6.234 1.00 94.81 83 GLY A N 1
ATOM 628 C CA . GLY A 1 83 ? 12.863 7.627 4.937 1.00 94.81 83 GLY A CA 1
ATOM 629 C C . GLY A 1 83 ? 12.115 6.804 3.882 1.00 94.81 83 GLY A C 1
ATOM 630 O O . GLY A 1 83 ? 12.057 7.209 2.725 1.00 94.81 83 GLY A O 1
ATOM 631 N N . LEU A 1 84 ? 11.509 5.675 4.268 1.00 95.62 84 LEU A N 1
ATOM 632 C CA . LEU A 1 84 ? 10.663 4.886 3.361 1.00 95.62 84 LEU A CA 1
ATOM 633 C C . LEU A 1 84 ? 9.373 5.629 2.991 1.00 95.62 84 LEU A C 1
ATOM 635 O O . LEU A 1 84 ? 8.922 5.531 1.853 1.00 95.62 84 LEU A O 1
ATOM 639 N N . LEU A 1 85 ? 8.778 6.355 3.941 1.00 94.44 85 LEU A N 1
ATOM 640 C CA . LEU A 1 85 ? 7.541 7.099 3.713 1.00 94.44 85 LEU A CA 1
ATOM 641 C C . LEU A 1 85 ? 7.784 8.302 2.792 1.00 94.44 85 LEU A C 1
ATOM 643 O O . LEU A 1 85 ? 6.986 8.555 1.892 1.00 94.44 85 LEU A O 1
ATOM 647 N N . ALA A 1 86 ? 8.917 8.987 2.970 1.00 94.69 86 ALA A N 1
ATOM 648 C CA . ALA A 1 86 ? 9.321 10.137 2.166 1.00 94.69 86 ALA A CA 1
ATOM 649 C C . ALA A 1 86 ? 9.662 9.793 0.701 1.00 94.69 86 ALA A C 1
ATOM 651 O O . ALA A 1 86 ? 9.558 10.664 -0.162 1.00 94.69 86 ALA A O 1
ATOM 652 N N . ASP A 1 87 ? 10.059 8.551 0.395 1.00 93.94 87 ASP A N 1
ATOM 653 C CA . ASP A 1 87 ? 10.297 8.088 -0.983 1.00 93.94 87 ASP A CA 1
ATOM 654 C C . ASP A 1 87 ? 8.972 7.700 -1.655 1.00 93.94 87 ASP A C 1
ATOM 656 O O . ASP A 1 87 ? 8.637 6.523 -1.813 1.00 93.94 87 ASP A O 1
ATOM 660 N N . THR A 1 88 ? 8.189 8.724 -2.004 1.00 92.81 88 THR A N 1
ATOM 661 C CA . THR A 1 88 ? 6.867 8.564 -2.611 1.00 92.81 88 THR A CA 1
ATOM 662 C C . THR A 1 88 ? 6.936 7.884 -3.990 1.00 92.81 88 THR A C 1
ATOM 664 O O . THR A 1 88 ? 7.892 8.096 -4.750 1.00 92.81 88 THR A O 1
ATOM 667 N N . PRO A 1 89 ? 5.918 7.076 -4.348 1.00 91.25 89 PRO A N 1
ATOM 668 C CA . PRO A 1 89 ? 5.825 6.421 -5.641 1.00 91.25 89 PRO A CA 1
ATOM 669 C C . PRO A 1 89 ? 5.839 7.413 -6.795 1.00 91.25 89 PRO A C 1
ATOM 671 O O . PRO A 1 89 ? 5.146 8.431 -6.762 1.00 91.25 89 PRO A O 1
ATOM 674 N N . ARG A 1 90 ? 6.597 7.089 -7.841 1.00 86.38 90 ARG A N 1
ATOM 675 C CA . ARG A 1 90 ? 6.710 7.919 -9.045 1.00 86.38 90 ARG A CA 1
ATOM 676 C C . ARG A 1 90 ? 6.895 7.070 -10.292 1.00 86.38 90 ARG A C 1
ATOM 678 O O . ARG A 1 90 ? 7.469 5.983 -10.229 1.00 86.38 90 ARG A O 1
ATOM 685 N N . GLN A 1 91 ? 6.417 7.581 -11.422 1.00 82.38 91 GLN A N 1
ATOM 686 C CA . GLN A 1 91 ? 6.705 6.989 -12.724 1.00 82.38 91 GLN A CA 1
ATOM 687 C C . GLN A 1 91 ? 8.135 7.343 -13.128 1.00 82.38 91 GLN A C 1
ATOM 689 O O . GLN A 1 91 ? 8.513 8.514 -13.132 1.00 82.38 91 GLN A O 1
ATOM 694 N N . GLU A 1 92 ? 8.926 6.330 -13.455 1.00 83.50 92 GLU A N 1
ATOM 695 C CA . GLU A 1 92 ? 10.272 6.488 -13.995 1.00 83.50 92 GLU A CA 1
ATOM 696 C C . GLU A 1 92 ? 10.334 5.831 -15.381 1.00 83.50 92 GLU A C 1
ATOM 698 O O . GLU A 1 92 ? 9.673 4.810 -15.595 1.00 83.50 92 GLU A O 1
ATOM 703 N N . PRO A 1 93 ? 11.105 6.376 -16.337 1.00 80.56 93 PRO A N 1
ATOM 704 C CA . PRO A 1 93 ? 11.332 5.709 -17.615 1.00 80.56 93 PRO A CA 1
ATOM 705 C C . PRO A 1 93 ? 11.864 4.289 -17.409 1.00 80.56 93 PRO A C 1
ATOM 707 O O . PRO A 1 93 ? 12.685 4.045 -16.517 1.00 80.56 93 PRO A O 1
ATOM 710 N N . MET A 1 94 ? 11.423 3.345 -18.243 1.00 77.12 94 MET A N 1
ATOM 711 C CA . MET A 1 94 ? 11.930 1.976 -18.177 1.00 77.12 94 MET A CA 1
ATOM 712 C C . MET A 1 94 ? 13.452 1.935 -18.373 1.00 77.12 94 MET A C 1
ATOM 714 O O . MET A 1 94 ? 14.000 2.442 -19.353 1.00 77.12 94 MET A O 1
ATOM 718 N N . ALA A 1 95 ? 14.154 1.281 -17.445 1.00 79.88 95 ALA A N 1
ATOM 719 C CA . ALA A 1 95 ? 15.604 1.162 -17.512 1.00 79.88 95 ALA A CA 1
ATOM 720 C C . ALA A 1 95 ? 16.044 0.294 -18.703 1.00 79.88 95 ALA A C 1
ATOM 722 O O . ALA A 1 95 ? 15.461 -0.757 -18.990 1.00 79.88 95 ALA A O 1
ATOM 723 N N . ALA A 1 96 ? 17.129 0.699 -19.359 1.00 82.62 96 ALA A N 1
ATOM 724 C CA . ALA A 1 96 ? 17.800 -0.110 -20.370 1.00 82.62 96 ALA A CA 1
ATOM 725 C C . ALA A 1 96 ? 18.152 -1.505 -19.820 1.00 82.62 96 ALA A C 1
ATOM 727 O O . ALA A 1 96 ? 18.650 -1.646 -18.703 1.00 82.62 96 ALA A O 1
ATOM 728 N N . GLY A 1 97 ? 17.902 -2.543 -20.612 1.00 81.19 97 GLY A N 1
ATOM 729 C CA . GLY A 1 97 ? 18.099 -3.944 -20.244 1.00 81.19 97 GLY A CA 1
ATOM 730 C C . GLY A 1 97 ? 16.911 -4.606 -19.541 1.00 81.19 97 GLY A C 1
ATOM 731 O O . GLY A 1 97 ? 16.954 -5.822 -19.327 1.00 81.19 97 GLY A O 1
ATOM 732 N N . THR A 1 98 ? 15.848 -3.861 -19.211 1.00 78.69 98 THR A N 1
ATOM 733 C CA . THR A 1 98 ? 14.640 -4.425 -18.586 1.00 78.69 98 THR A CA 1
ATOM 734 C C . THR A 1 98 ? 14.042 -5.501 -19.482 1.00 78.69 98 THR A C 1
ATOM 736 O O . THR A 1 98 ? 13.709 -5.239 -20.633 1.00 78.69 98 THR A O 1
ATOM 739 N N . SER A 1 99 ? 13.928 -6.725 -18.972 1.00 79.88 99 SER A N 1
ATOM 740 C CA . SER A 1 99 ? 13.304 -7.827 -19.708 1.00 79.88 99 SER A CA 1
ATOM 741 C C . SER A 1 99 ? 11.814 -7.879 -19.400 1.00 79.88 99 SER A C 1
ATOM 743 O O . SER A 1 99 ? 11.407 -7.615 -18.272 1.00 79.88 99 SER A O 1
ATOM 745 N N . PHE A 1 100 ? 11.009 -8.222 -20.394 1.00 74.56 100 PHE A N 1
ATOM 746 C CA . PHE A 1 100 ? 9.564 -8.325 -20.257 1.00 74.56 100 PHE A CA 1
ATOM 747 C C . PHE A 1 100 ? 9.012 -9.451 -21.125 1.00 74.56 100 PHE A C 1
ATOM 749 O O . PHE A 1 100 ? 9.693 -9.959 -22.014 1.00 74.56 100 PHE A O 1
ATOM 756 N N . ILE A 1 101 ? 7.778 -9.850 -20.850 1.00 75.38 101 ILE A N 1
ATOM 757 C CA . ILE A 1 101 ? 6.994 -10.723 -21.720 1.00 75.38 101 ILE A CA 1
ATOM 758 C C . ILE A 1 101 ? 5.855 -9.863 -22.270 1.00 75.38 101 ILE A C 1
ATOM 760 O O . ILE A 1 101 ? 5.395 -8.931 -21.606 1.00 75.38 101 ILE A O 1
ATOM 764 N N . THR A 1 102 ? 5.502 -10.075 -23.531 1.00 72.19 102 THR A N 1
ATOM 765 C CA . THR A 1 102 ? 4.331 -9.450 -24.145 1.00 72.19 102 THR A CA 1
ATOM 766 C C . THR A 1 102 ? 3.681 -10.422 -25.120 1.00 72.19 102 THR A C 1
ATOM 768 O O . THR A 1 102 ? 4.334 -11.346 -25.607 1.00 72.19 102 THR A O 1
ATOM 771 N N . GLU A 1 103 ? 2.409 -10.218 -25.437 1.00 73.62 103 GLU A N 1
ATOM 772 C CA . GLU A 1 103 ? 1.715 -10.973 -26.470 1.00 73.62 103 GLU A CA 1
ATOM 773 C C . GLU A 1 103 ? 1.721 -10.202 -27.797 1.00 73.62 103 GLU A C 1
ATOM 775 O O . GLU A 1 103 ? 1.301 -9.048 -27.859 1.00 73.62 103 GLU A O 1
ATOM 780 N N . ILE A 1 104 ? 2.160 -10.857 -28.874 1.00 71.31 104 ILE A N 1
ATOM 781 C CA . ILE A 1 104 ? 2.046 -10.353 -30.246 1.00 71.31 104 ILE A CA 1
ATOM 782 C C . ILE A 1 104 ? 1.257 -11.380 -31.056 1.00 71.31 104 ILE A C 1
ATOM 784 O O . ILE A 1 104 ? 1.709 -12.510 -31.244 1.00 71.31 104 ILE A O 1
ATOM 788 N N . ASN A 1 105 ? 0.077 -10.990 -31.551 1.00 74.06 105 ASN A N 1
ATOM 789 C CA . ASN A 1 105 ? -0.815 -11.846 -32.346 1.00 74.06 105 ASN A CA 1
ATOM 790 C C . ASN A 1 105 ? -1.124 -13.209 -31.684 1.00 74.06 105 ASN A C 1
ATOM 792 O O . ASN A 1 105 ? -1.075 -14.245 -32.349 1.00 74.06 105 ASN A O 1
ATOM 796 N N . GLY A 1 106 ? -1.410 -13.234 -30.377 1.00 73.00 106 GLY A N 1
ATOM 797 C CA . GLY A 1 106 ? -1.704 -14.478 -29.654 1.00 73.00 106 GLY A CA 1
ATOM 798 C C . GLY A 1 106 ? -0.478 -15.296 -29.240 1.00 73.00 106 GLY A C 1
ATOM 799 O O . GLY A 1 106 ? -0.635 -16.385 -28.689 1.00 73.00 106 GLY A O 1
ATOM 800 N N . VAL A 1 107 ? 0.741 -14.818 -29.510 1.00 75.88 107 VAL A N 1
ATOM 801 C CA . VAL A 1 107 ? 1.986 -15.505 -29.149 1.00 75.88 107 VAL A CA 1
ATOM 802 C C . VAL A 1 107 ? 2.722 -14.701 -28.090 1.00 75.88 107 VAL A C 1
ATOM 804 O O . VAL A 1 107 ? 3.062 -13.541 -28.315 1.00 75.88 107 VAL A O 1
ATOM 807 N N . GLN A 1 108 ? 3.016 -15.330 -26.951 1.00 76.44 108 GLN A N 1
ATOM 808 C CA . GLN A 1 108 ? 3.890 -14.730 -25.950 1.00 76.44 108 GLN A CA 1
ATOM 809 C C . GLN A 1 108 ? 5.332 -14.695 -26.450 1.00 76.44 108 GLN A C 1
ATOM 811 O O . GLN A 1 108 ? 5.902 -15.714 -26.849 1.00 76.44 108 GLN A O 1
ATOM 816 N N . VAL A 1 109 ? 5.923 -13.510 -26.406 1.00 81.06 109 VAL A N 1
ATOM 817 C CA . VAL A 1 109 ? 7.293 -13.249 -26.824 1.00 81.06 109 VAL A CA 1
ATOM 818 C C . VAL A 1 109 ? 8.049 -12.585 -25.684 1.00 81.06 109 VAL A C 1
ATOM 820 O O . VAL A 1 109 ? 7.524 -11.733 -24.967 1.00 81.06 109 VAL A O 1
ATOM 823 N N . GLN A 1 110 ? 9.305 -12.987 -25.512 1.00 82.81 110 GLN A N 1
ATOM 824 C CA . GLN A 1 110 ? 10.198 -12.334 -24.568 1.00 82.81 110 GLN A CA 1
ATOM 825 C C . GLN A 1 110 ? 10.849 -11.133 -25.248 1.00 82.81 110 GLN A C 1
ATOM 827 O O . GLN A 1 110 ? 11.454 -11.267 -26.318 1.00 82.81 110 GLN A O 1
ATOM 832 N N . GLY A 1 111 ? 10.732 -9.980 -24.600 1.00 84.94 111 GLY A N 1
ATOM 833 C CA . GLY A 1 111 ? 11.336 -8.728 -25.008 1.00 84.94 111 GLY A CA 1
ATOM 834 C C . GLY A 1 111 ? 12.396 -8.229 -24.034 1.00 84.94 111 GLY A C 1
ATOM 835 O O . GLY A 1 111 ? 12.443 -8.618 -22.862 1.00 84.94 111 GLY A O 1
ATOM 836 N N . ARG A 1 112 ? 13.248 -7.331 -24.520 1.00 86.56 112 ARG A N 1
ATOM 837 C CA . ARG A 1 112 ? 14.156 -6.532 -23.705 1.00 86.56 112 ARG A CA 1
ATOM 838 C C . ARG A 1 112 ? 14.117 -5.078 -24.153 1.00 86.56 112 ARG A C 1
ATOM 840 O O . ARG A 1 112 ? 14.230 -4.766 -25.334 1.00 86.56 112 ARG A O 1
ATOM 847 N N . TRP A 1 113 ? 13.990 -4.187 -23.182 1.00 84.25 113 TRP A N 1
ATOM 848 C CA . TRP A 1 113 ? 14.080 -2.751 -23.372 1.00 84.25 113 TRP A CA 1
ATOM 849 C C . TRP A 1 113 ? 15.524 -2.356 -23.660 1.00 84.25 113 TRP A C 1
ATOM 851 O O . TRP A 1 113 ? 16.418 -2.725 -22.899 1.00 84.25 113 TRP A O 1
ATOM 861 N N . LEU A 1 114 ? 15.780 -1.625 -24.741 1.00 84.94 114 LEU A N 1
ATOM 862 C CA . LEU A 1 114 ? 17.135 -1.200 -25.092 1.00 84.94 114 LEU A CA 1
ATOM 863 C C . LEU A 1 114 ? 17.428 0.190 -24.532 1.00 84.94 114 LEU A C 1
ATOM 865 O O . LEU A 1 114 ? 18.336 0.331 -23.720 1.00 84.94 114 LEU A O 1
ATOM 869 N N . SER A 1 115 ? 16.676 1.207 -24.960 1.00 80.88 115 SER A N 1
ATOM 870 C CA . SER A 1 115 ? 16.772 2.596 -24.478 1.00 80.88 115 SER A CA 1
ATOM 871 C C . SER A 1 115 ? 15.783 3.486 -25.228 1.00 80.88 115 SER A C 1
ATOM 873 O O . SER A 1 115 ? 15.542 3.235 -26.414 1.00 80.88 115 SER A O 1
ATOM 875 N N . GLY A 1 116 ? 15.307 4.568 -24.603 1.00 76.81 116 GLY A N 1
ATOM 876 C CA . GLY A 1 116 ? 14.338 5.463 -25.240 1.00 76.81 116 GLY A CA 1
ATOM 877 C C . GLY A 1 116 ? 13.127 4.651 -25.675 1.00 76.81 116 GLY A C 1
ATOM 878 O O . GLY A 1 116 ? 12.673 3.815 -24.919 1.00 76.81 116 GLY A O 1
ATOM 879 N N . ARG A 1 117 ? 12.703 4.772 -26.933 1.00 77.50 117 ARG A N 1
ATOM 880 C CA . ARG A 1 117 ? 11.570 4.030 -27.510 1.00 77.50 117 ARG A CA 1
ATOM 881 C C . ARG A 1 117 ? 11.922 2.674 -28.148 1.00 77.50 117 ARG A C 1
ATOM 883 O O . ARG A 1 117 ? 11.100 2.129 -28.871 1.00 77.50 117 ARG A O 1
ATOM 890 N N . ARG A 1 118 ? 13.119 2.118 -27.910 1.00 83.25 118 ARG A N 1
ATOM 891 C CA . ARG A 1 118 ? 13.585 0.880 -28.571 1.00 83.25 118 ARG A CA 1
ATOM 892 C C . ARG A 1 118 ? 13.475 -0.365 -27.712 1.00 83.25 118 ARG A C 1
ATOM 894 O O . ARG A 1 118 ? 13.956 -0.386 -26.577 1.00 83.25 118 ARG A O 1
ATOM 901 N N . PHE A 1 119 ? 12.999 -1.444 -28.323 1.00 85.75 119 PHE A N 1
ATOM 902 C CA . PHE A 1 119 ? 12.917 -2.768 -27.716 1.00 85.75 119 PHE A CA 1
ATOM 903 C C . PHE A 1 119 ? 13.295 -3.868 -28.705 1.00 85.75 119 PHE A C 1
ATOM 905 O O . PHE A 1 119 ? 13.110 -3.743 -29.913 1.00 85.75 119 PHE A O 1
ATOM 912 N N . GLU A 1 120 ? 13.855 -4.953 -28.175 1.00 89.31 120 GLU A N 1
ATOM 913 C CA . GLU A 1 120 ? 14.158 -6.169 -28.925 1.00 89.31 120 GLU A CA 1
ATOM 914 C C . GLU A 1 120 ? 13.239 -7.312 -28.487 1.00 89.31 120 GLU A C 1
ATOM 916 O O . GLU A 1 120 ? 12.996 -7.469 -27.294 1.00 89.31 120 GLU A O 1
ATOM 921 N N . PHE A 1 121 ? 12.774 -8.143 -29.419 1.00 86.88 121 PHE A N 1
ATOM 922 C CA . PHE A 1 121 ? 12.104 -9.415 -29.132 1.00 86.88 121 PHE A CA 1
ATOM 923 C C . PHE A 1 121 ? 12.860 -10.587 -29.727 1.00 86.88 121 PHE A C 1
ATOM 925 O O . PHE A 1 121 ? 13.456 -10.474 -30.798 1.00 86.88 121 PHE A O 1
ATOM 932 N N . SER A 1 122 ? 12.747 -11.745 -29.079 1.00 81.25 122 SER A N 1
ATOM 933 C CA . SER A 1 122 ? 13.180 -13.020 -29.648 1.00 81.25 122 SER A CA 1
ATOM 934 C C . SER A 1 122 ? 11.967 -13.843 -30.078 1.00 81.25 122 SER A C 1
ATOM 936 O O . SER A 1 122 ? 11.204 -14.320 -29.237 1.00 81.25 122 SER A O 1
ATOM 938 N N . VAL A 1 123 ? 11.786 -14.026 -31.389 1.00 79.75 123 VAL A N 1
ATOM 939 C CA . VAL A 1 123 ? 10.686 -14.816 -31.968 1.00 79.75 123 VAL A CA 1
ATOM 940 C C . VAL A 1 123 ? 11.259 -15.866 -32.911 1.00 79.75 123 VAL A C 1
ATOM 942 O O . VAL A 1 123 ? 11.930 -15.544 -33.891 1.00 79.75 123 VAL A O 1
ATOM 945 N N . GLY A 1 124 ? 11.025 -17.148 -32.615 1.00 73.06 124 GLY A N 1
ATOM 946 C CA . GLY A 1 124 ? 11.474 -18.254 -33.472 1.00 73.06 124 GLY A CA 1
ATOM 947 C C . GLY A 1 124 ? 12.991 -18.287 -33.716 1.00 73.06 124 GLY A C 1
ATOM 948 O O . GLY A 1 124 ? 13.428 -18.656 -34.804 1.00 73.06 124 GLY A O 1
ATOM 949 N N . GLY A 1 125 ? 13.796 -17.854 -32.737 1.00 74.50 125 GLY A N 1
ATOM 950 C CA . GLY A 1 125 ? 15.259 -17.779 -32.846 1.00 74.50 125 GLY A CA 1
ATOM 951 C C . GLY A 1 125 ? 15.788 -16.571 -33.629 1.00 74.50 125 GLY A C 1
ATOM 952 O O . GLY A 1 125 ? 16.988 -16.502 -33.891 1.00 74.50 125 GLY A O 1
ATOM 953 N N . ARG A 1 126 ? 14.922 -15.624 -34.010 1.00 79.56 126 ARG A N 1
ATOM 954 C CA . ARG A 1 126 ? 15.303 -14.345 -34.620 1.00 79.56 126 ARG A CA 1
ATOM 955 C C . ARG A 1 126 ? 15.121 -13.212 -33.619 1.00 79.56 126 ARG A C 1
ATOM 957 O O . ARG A 1 126 ? 14.093 -13.153 -32.949 1.00 79.56 126 ARG A O 1
ATOM 964 N N . THR A 1 127 ? 16.092 -12.307 -33.575 1.00 85.12 127 THR A N 1
ATOM 965 C CA . THR A 1 127 ? 15.972 -11.039 -32.851 1.00 85.12 127 THR A CA 1
ATOM 966 C C . THR A 1 127 ? 15.368 -9.991 -33.776 1.00 85.12 127 THR A C 1
ATOM 968 O O . THR A 1 127 ? 15.887 -9.769 -34.871 1.00 85.12 127 THR A O 1
ATOM 971 N N . ILE A 1 128 ? 14.282 -9.363 -33.341 1.00 86.56 128 ILE A N 1
ATOM 972 C CA . ILE A 1 128 ? 13.631 -8.241 -34.022 1.00 86.56 128 ILE A CA 1
ATOM 973 C C . ILE A 1 128 ? 13.797 -7.025 -33.120 1.00 86.56 128 ILE A C 1
ATOM 975 O O . ILE A 1 128 ? 13.578 -7.145 -31.919 1.00 86.56 128 ILE A O 1
ATOM 979 N N . VAL A 1 129 ? 14.202 -5.887 -33.679 1.00 87.56 129 VAL A N 1
ATOM 980 C CA . VAL A 1 129 ? 14.277 -4.612 -32.957 1.00 87.56 129 VAL A CA 1
ATOM 981 C C . VAL A 1 129 ? 13.233 -3.690 -33.558 1.00 87.56 129 VAL A C 1
ATOM 983 O O . VAL A 1 129 ? 13.245 -3.490 -34.769 1.00 87.56 129 VAL A O 1
ATOM 986 N N . GLU A 1 130 ? 12.365 -3.148 -32.715 1.00 83.62 130 GLU A N 1
ATOM 987 C CA . GLU A 1 130 ? 11.304 -2.224 -33.104 1.00 83.62 130 GLU A CA 1
ATOM 988 C C . GLU A 1 130 ? 11.398 -0.938 -32.275 1.00 83.62 130 GLU A C 1
ATOM 990 O O . GLU A 1 130 ? 11.938 -0.917 -31.158 1.00 83.62 130 GLU A O 1
ATOM 995 N N . ASP A 1 131 ? 10.874 0.135 -32.857 1.00 82.44 131 ASP A N 1
ATOM 996 C CA . ASP A 1 131 ? 10.647 1.414 -32.195 1.00 82.44 131 ASP A CA 1
ATOM 997 C C . ASP A 1 131 ? 9.171 1.507 -31.779 1.00 82.44 131 ASP A C 1
ATOM 999 O O . ASP A 1 131 ? 8.284 1.066 -32.511 1.00 82.44 131 ASP A O 1
ATOM 1003 N N . ILE A 1 132 ? 8.897 2.090 -30.609 1.00 73.38 132 ILE A N 1
ATOM 1004 C CA . ILE A 1 132 ? 7.532 2.472 -30.227 1.00 73.38 132 ILE A CA 1
ATOM 1005 C C . ILE A 1 132 ? 7.092 3.594 -31.160 1.00 73.38 132 ILE A C 1
ATOM 1007 O O . ILE A 1 132 ? 7.897 4.476 -31.487 1.00 73.38 132 ILE A O 1
ATOM 1011 N N . ASP A 1 133 ? 5.821 3.547 -31.566 1.00 74.25 133 ASP A N 1
ATOM 1012 C CA . ASP A 1 133 ? 5.202 4.579 -32.389 1.00 74.25 133 ASP A CA 1
ATOM 1013 C C . ASP A 1 133 ? 5.536 5.970 -31.818 1.00 74.25 133 ASP A C 1
ATOM 1015 O O . ASP A 1 133 ? 5.414 6.193 -30.610 1.00 74.25 133 ASP A O 1
ATOM 1019 N N . PRO A 1 134 ? 6.017 6.920 -32.639 1.00 72.19 134 PRO A N 1
ATOM 1020 C CA . PRO A 1 134 ? 6.340 8.251 -32.157 1.00 72.19 134 PRO A CA 1
ATOM 1021 C C . PRO A 1 134 ? 5.179 8.973 -31.454 1.00 72.19 134 PRO A C 1
ATOM 1023 O O . PRO A 1 134 ? 5.464 9.852 -30.630 1.00 72.19 134 PRO A O 1
ATOM 1026 N N . ASP A 1 135 ? 3.934 8.601 -31.758 1.00 75.50 135 ASP A N 1
ATOM 1027 C CA . ASP A 1 135 ? 2.716 9.147 -31.157 1.00 75.50 135 ASP A CA 1
ATOM 1028 C C . ASP A 1 135 ? 2.358 8.494 -29.801 1.00 75.50 135 ASP A C 1
ATOM 1030 O O . ASP A 1 135 ? 1.500 9.013 -29.090 1.00 75.50 135 ASP A O 1
ATOM 1034 N N . GLU A 1 136 ? 3.027 7.405 -29.400 1.00 70.88 136 GLU A N 1
ATOM 1035 C CA . GLU A 1 136 ? 2.854 6.762 -28.090 1.00 70.88 136 GLU A CA 1
ATOM 1036 C C . GLU A 1 136 ? 3.851 7.294 -27.041 1.00 70.88 136 GLU A C 1
ATOM 1038 O O . GLU A 1 136 ? 5.016 7.611 -27.324 1.00 70.88 136 GLU A O 1
ATOM 1043 N N . ASP A 1 137 ? 3.408 7.374 -25.784 1.00 69.75 137 ASP A N 1
ATOM 1044 C CA . ASP A 1 137 ? 4.267 7.763 -24.664 1.00 69.75 137 ASP A CA 1
ATOM 1045 C C . ASP A 1 137 ? 5.403 6.754 -24.437 1.00 69.75 137 ASP A C 1
ATOM 1047 O O . ASP A 1 137 ? 5.265 5.546 -24.643 1.00 69.75 137 ASP A O 1
ATOM 1051 N N . GLU A 1 138 ? 6.556 7.250 -23.979 1.00 72.31 138 GLU A N 1
ATOM 1052 C CA . GLU A 1 138 ? 7.637 6.360 -23.556 1.00 72.31 138 GLU A CA 1
ATOM 1053 C C . GLU A 1 138 ? 7.171 5.532 -22.347 1.00 72.31 138 GLU A C 1
ATOM 1055 O O . GLU A 1 138 ? 6.639 6.091 -21.382 1.00 72.31 138 GLU A O 1
ATOM 1060 N N . PRO A 1 139 ? 7.355 4.202 -22.358 1.00 73.88 139 PRO A N 1
ATOM 1061 C CA . PRO A 1 139 ? 6.857 3.363 -21.294 1.00 73.88 139 PRO A CA 1
ATOM 1062 C C . PRO A 1 139 ? 7.606 3.663 -20.006 1.00 73.88 139 PRO A C 1
ATOM 1064 O O . PRO A 1 139 ? 8.840 3.713 -19.931 1.00 73.88 139 PRO A O 1
ATOM 1067 N N . THR A 1 140 ? 6.810 3.838 -18.965 1.00 77.12 140 THR A N 1
ATOM 1068 C CA . THR A 1 140 ? 7.277 4.089 -17.614 1.00 77.12 140 THR A CA 1
ATOM 1069 C C . THR A 1 140 ? 6.988 2.887 -16.731 1.00 77.12 140 THR A C 1
ATOM 1071 O O . THR A 1 140 ? 6.126 2.053 -17.015 1.00 77.12 140 THR A O 1
ATOM 1074 N N . MET A 1 141 ? 7.750 2.782 -15.651 1.00 77.31 141 MET A N 1
ATOM 1075 C CA . MET A 1 141 ? 7.514 1.842 -14.574 1.00 77.31 141 MET A CA 1
ATOM 1076 C C . MET A 1 141 ? 7.366 2.622 -13.275 1.00 77.31 141 MET A C 1
ATOM 1078 O O . MET A 1 141 ? 8.100 3.575 -13.007 1.00 77.31 141 MET A O 1
ATOM 1082 N N . THR A 1 142 ? 6.426 2.195 -12.440 1.00 82.62 142 THR A N 1
ATOM 1083 C CA . THR A 1 142 ? 6.235 2.815 -11.134 1.00 82.62 142 THR A CA 1
ATOM 1084 C C . THR A 1 142 ? 7.322 2.343 -10.182 1.00 82.62 142 THR A C 1
ATOM 1086 O O . THR A 1 142 ? 7.335 1.191 -9.744 1.00 82.62 142 THR A O 1
ATOM 1089 N N . LYS A 1 143 ? 8.213 3.255 -9.801 1.00 87.19 143 LYS A N 1
ATOM 1090 C CA . LYS A 1 143 ? 9.110 3.038 -8.675 1.00 87.19 143 LYS A CA 1
ATOM 1091 C C . LYS A 1 143 ? 8.301 3.188 -7.386 1.00 87.19 143 LYS A C 1
ATOM 1093 O O . LYS A 1 143 ? 7.908 4.297 -7.039 1.00 87.19 143 LYS A O 1
ATOM 1098 N N . CYS A 1 144 ? 8.046 2.086 -6.680 1.00 91.31 144 CYS A N 1
ATOM 1099 C CA . CYS A 1 144 ? 7.236 2.095 -5.452 1.00 91.31 144 CYS A CA 1
ATOM 1100 C C . CYS A 1 144 ? 7.741 1.162 -4.336 1.00 91.31 144 CYS A C 1
ATOM 1102 O O . CYS A 1 144 ? 7.031 0.940 -3.356 1.00 91.31 144 CYS A O 1
ATOM 1104 N N . THR A 1 145 ? 8.965 0.633 -4.437 1.00 92.75 145 THR A N 1
ATOM 1105 C CA . THR A 1 145 ? 9.521 -0.374 -3.513 1.00 92.75 145 THR A CA 1
ATOM 1106 C C . THR A 1 145 ? 9.421 0.031 -2.044 1.00 92.75 145 THR A C 1
ATOM 1108 O O . THR A 1 145 ? 9.005 -0.777 -1.214 1.00 92.75 145 THR A O 1
ATOM 1111 N N . SER A 1 146 ? 9.740 1.285 -1.716 1.00 95.19 146 SER A N 1
ATOM 1112 C CA . SER A 1 146 ? 9.655 1.811 -0.349 1.00 95.19 146 SER A CA 1
ATOM 1113 C C . SER A 1 146 ? 8.235 1.699 0.221 1.00 95.19 146 SER A C 1
ATOM 1115 O O . SER A 1 146 ? 8.034 1.202 1.330 1.00 95.19 146 SER A O 1
ATOM 1117 N N . TRP A 1 147 ? 7.228 2.052 -0.578 1.00 95.88 147 TRP A N 1
ATOM 1118 C CA . TRP A 1 147 ? 5.820 1.968 -0.191 1.00 95.88 147 TRP A CA 1
ATOM 1119 C C . TRP A 1 147 ? 5.279 0.534 -0.214 1.00 95.88 147 TRP A C 1
ATOM 1121 O O . TRP A 1 147 ? 4.414 0.205 0.598 1.00 95.88 147 TRP A O 1
ATOM 1131 N N . LEU A 1 148 ? 5.816 -0.361 -1.050 1.00 94.94 148 LEU A N 1
ATOM 1132 C CA . LEU A 1 148 ? 5.510 -1.797 -0.986 1.00 94.94 148 LEU A CA 1
ATOM 1133 C C . LEU A 1 148 ? 6.016 -2.428 0.320 1.00 94.94 148 LEU A C 1
ATOM 1135 O O . LEU A 1 148 ? 5.282 -3.177 0.968 1.00 94.94 148 LEU A O 1
ATOM 1139 N N . ILE A 1 149 ? 7.231 -2.075 0.761 1.00 95.56 149 ILE A N 1
ATOM 1140 C CA . ILE A 1 149 ? 7.770 -2.498 2.065 1.00 95.56 149 ILE A CA 1
ATOM 1141 C C . ILE A 1 149 ? 6.830 -2.050 3.190 1.00 95.56 149 ILE A C 1
ATOM 1143 O O . ILE A 1 149 ? 6.445 -2.858 4.039 1.00 95.56 149 ILE A O 1
ATOM 1147 N N . LEU A 1 150 ? 6.429 -0.777 3.186 1.00 95.81 150 LEU A N 1
ATOM 1148 C CA . LEU A 1 150 ? 5.523 -0.234 4.197 1.00 95.81 150 LEU A CA 1
ATOM 1149 C C . LEU A 1 150 ? 4.126 -0.867 4.133 1.00 95.81 150 LEU A C 1
ATOM 1151 O O . LEU A 1 150 ? 3.544 -1.156 5.178 1.00 95.81 150 LEU A O 1
ATOM 1155 N N . SER A 1 151 ? 3.621 -1.166 2.934 1.00 95.31 151 SER A N 1
ATOM 1156 C CA . SER A 1 151 ? 2.356 -1.883 2.741 1.00 95.31 151 SER A CA 1
ATOM 1157 C C . SER A 1 151 ? 2.389 -3.235 3.453 1.00 95.31 151 SER A C 1
ATOM 1159 O O . SER A 1 151 ? 1.510 -3.532 4.261 1.00 95.31 151 SER A O 1
ATOM 1161 N N . HIS A 1 152 ? 3.446 -4.027 3.250 1.00 94.25 152 HIS A N 1
ATOM 1162 C CA . HIS A 1 152 ? 3.617 -5.299 3.954 1.00 94.25 152 HIS A CA 1
ATOM 1163 C C . HIS A 1 152 ? 3.796 -5.121 5.463 1.00 94.25 152 HIS A C 1
ATOM 1165 O O . HIS A 1 152 ? 3.223 -5.889 6.238 1.00 94.25 152 HIS A O 1
ATOM 1171 N N . LEU A 1 153 ? 4.548 -4.109 5.899 1.00 93.38 153 LEU A N 1
ATOM 1172 C CA . LEU A 1 153 ? 4.753 -3.834 7.320 1.00 93.38 153 LEU A CA 1
ATOM 1173 C C . LEU A 1 153 ? 3.435 -3.483 8.026 1.00 93.38 153 LEU A C 1
ATOM 1175 O O . LEU A 1 153 ? 3.194 -3.958 9.133 1.00 93.38 153 LEU A O 1
ATOM 1179 N N . SER A 1 154 ? 2.562 -2.721 7.364 1.00 92.12 154 SER A N 1
ATOM 1180 C CA . SER A 1 154 ? 1.269 -2.285 7.907 1.00 92.12 154 SER A CA 1
ATOM 1181 C C . SER A 1 154 ? 0.274 -3.425 8.166 1.00 92.12 154 SER A C 1
ATOM 1183 O O . SER A 1 154 ? -0.661 -3.268 8.949 1.00 92.12 154 SER A O 1
ATOM 1185 N N . THR A 1 155 ? 0.507 -4.611 7.585 1.00 89.50 155 THR A N 1
ATOM 1186 C CA . THR A 1 155 ? -0.276 -5.821 7.895 1.00 89.50 155 THR A CA 1
ATOM 1187 C C . THR A 1 155 ? -0.002 -6.375 9.295 1.00 89.50 155 THR A C 1
ATOM 1189 O O . THR A 1 155 ? -0.776 -7.186 9.807 1.00 89.50 155 THR A O 1
ATOM 1192 N N . LEU A 1 156 ? 1.110 -5.973 9.916 1.00 85.62 156 LEU A N 1
ATOM 1193 C CA . LEU A 1 156 ? 1.555 -6.504 11.195 1.00 85.62 156 LEU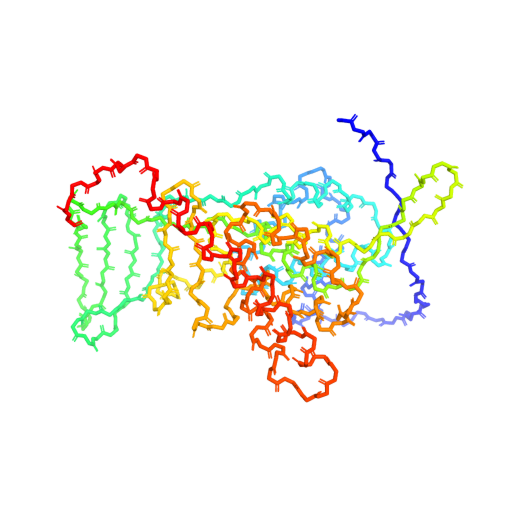 A CA 1
ATOM 1194 C C . LEU A 1 156 ? 0.914 -5.717 12.350 1.00 85.62 156 LEU A C 1
ATOM 1196 O O . LEU A 1 156 ? 0.756 -4.500 12.252 1.00 85.62 156 LEU A O 1
ATOM 1200 N N . PRO A 1 157 ? 0.548 -6.382 13.461 1.00 78.75 157 PRO A N 1
ATOM 1201 C CA . PRO A 1 157 ? -0.067 -5.735 14.619 1.00 78.75 157 PRO A CA 1
ATOM 1202 C C . PRO A 1 157 ? 0.987 -4.963 15.427 1.00 78.75 157 PRO A C 1
ATOM 1204 O O . PRO A 1 157 ? 1.458 -5.424 16.464 1.00 78.75 157 PRO A O 1
ATOM 1207 N N . LEU A 1 158 ? 1.405 -3.811 14.908 1.00 82.25 158 LEU A N 1
ATOM 1208 C CA . LEU A 1 158 ? 2.369 -2.911 15.534 1.00 82.25 158 LEU A CA 1
ATOM 1209 C C . LEU A 1 158 ? 1.640 -1.726 16.174 1.00 82.25 158 LEU A C 1
ATOM 1211 O O . LEU A 1 158 ? 0.763 -1.134 15.547 1.00 82.25 158 LEU A O 1
ATOM 1215 N N . GLY A 1 159 ? 2.028 -1.376 17.400 1.00 78.25 159 GLY A N 1
ATOM 1216 C CA . GLY A 1 159 ? 1.595 -0.167 18.100 1.00 78.25 159 GLY A CA 1
ATOM 1217 C C . GLY A 1 159 ? 2.773 0.779 18.325 1.00 78.25 159 GLY A C 1
ATOM 1218 O O . GLY A 1 159 ? 3.898 0.322 18.530 1.00 78.25 159 GLY A O 1
ATOM 1219 N N . LEU A 1 160 ? 2.514 2.080 18.254 1.00 73.12 160 LEU A N 1
ATOM 1220 C CA . LEU A 1 160 ? 3.408 3.133 18.718 1.00 73.12 160 LEU A CA 1
ATOM 1221 C C . LEU A 1 160 ? 2.953 3.575 20.101 1.00 73.12 160 LEU A C 1
ATOM 1223 O O . LEU A 1 160 ? 1.791 3.934 20.259 1.00 73.12 160 LEU A O 1
ATOM 1227 N N . GLU A 1 161 ? 3.863 3.589 21.068 1.00 76.25 161 GLU A N 1
ATOM 1228 C CA . GLU A 1 161 ? 3.637 4.307 22.321 1.00 76.25 161 GLU A CA 1
ATOM 1229 C C . GLU A 1 161 ? 3.798 5.806 22.039 1.00 76.25 161 GLU A C 1
ATOM 1231 O O . GLU A 1 161 ? 4.840 6.243 21.541 1.00 76.25 161 GLU A O 1
ATOM 1236 N N . VAL A 1 162 ? 2.756 6.580 22.319 1.00 72.88 162 VAL A N 1
ATOM 1237 C CA . VAL A 1 162 ? 2.730 8.033 22.158 1.00 72.88 162 VAL A CA 1
ATOM 1238 C C . VAL A 1 162 ? 2.408 8.637 23.514 1.00 72.88 162 VAL A C 1
ATOM 1240 O O . VAL A 1 162 ? 1.413 8.276 24.132 1.00 72.88 162 VAL A O 1
ATOM 1243 N N . GLU A 1 163 ? 3.249 9.553 23.985 1.00 78.56 163 GLU A N 1
ATOM 1244 C CA . GLU A 1 163 ? 2.967 10.304 25.205 1.00 78.56 163 GLU A CA 1
ATOM 1245 C C . GLU A 1 163 ? 2.163 11.560 24.855 1.00 78.56 163 GLU A C 1
ATOM 1247 O O . GLU A 1 163 ? 2.634 12.430 24.117 1.00 78.56 163 GLU A O 1
ATOM 1252 N N . VAL A 1 164 ? 0.940 11.652 25.373 1.00 76.25 164 VAL A N 1
ATOM 1253 C CA . VAL A 1 164 ? 0.052 12.807 25.215 1.00 76.25 164 VAL A CA 1
ATOM 1254 C C . VAL A 1 164 ? -0.312 13.300 26.607 1.00 76.25 164 VAL A C 1
ATOM 1256 O O . VAL A 1 164 ? -0.891 12.570 27.400 1.00 76.25 164 VAL A O 1
ATOM 1259 N N . GLU A 1 165 ? 0.075 14.536 26.928 1.00 82.44 165 GLU A N 1
ATOM 1260 C CA . GLU A 1 165 ? -0.217 15.176 28.224 1.00 82.44 165 GLU A CA 1
ATOM 1261 C C . GLU A 1 165 ? 0.250 14.373 29.463 1.00 82.44 165 GLU A C 1
ATOM 1263 O O . GLU A 1 165 ? -0.304 14.507 30.551 1.00 82.44 165 GLU A O 1
ATOM 1268 N N . GLY A 1 166 ? 1.316 13.574 29.321 1.00 82.94 166 GLY A N 1
ATOM 1269 C CA . GLY A 1 166 ? 1.868 12.740 30.396 1.00 82.94 166 GLY A CA 1
ATOM 1270 C C . GLY A 1 166 ? 1.207 11.364 30.541 1.00 82.94 166 GLY A C 1
ATOM 1271 O O . GLY A 1 166 ? 1.591 10.600 31.428 1.00 82.94 166 GLY A O 1
ATOM 1272 N N . GLU A 1 167 ? 0.246 11.027 29.677 1.00 80.19 167 GLU A N 1
ATOM 1273 C CA . GLU A 1 167 ? -0.317 9.682 29.548 1.00 80.19 167 GLU A CA 1
ATOM 1274 C C . GLU A 1 167 ? 0.276 8.967 28.328 1.00 80.19 167 GLU A C 1
ATOM 1276 O O . GLU A 1 167 ? 0.450 9.558 27.264 1.00 80.19 167 GLU A O 1
ATOM 1281 N N . VAL A 1 168 ? 0.604 7.681 28.486 1.00 80.56 168 VAL A N 1
ATOM 1282 C CA . VAL A 1 168 ? 1.094 6.838 27.388 1.00 80.56 168 VAL A CA 1
ATOM 1283 C C . VAL A 1 168 ? -0.107 6.175 26.725 1.00 80.56 168 VAL A C 1
ATOM 1285 O O . VAL A 1 168 ? -0.745 5.309 27.325 1.00 80.56 168 VAL A O 1
ATOM 1288 N N . ASP A 1 169 ? -0.382 6.561 25.485 1.00 77.56 169 ASP A N 1
ATOM 1289 C CA . ASP A 1 169 ? -1.352 5.912 24.609 1.00 77.56 169 ASP A CA 1
ATOM 1290 C C . ASP A 1 169 ? -0.640 4.990 23.606 1.00 77.56 169 ASP A C 1
ATOM 1292 O O . ASP A 1 169 ? 0.544 5.163 23.309 1.00 77.56 169 ASP A O 1
ATOM 1296 N N . VAL A 1 170 ? -1.347 3.988 23.081 1.00 74.94 170 VAL A N 1
ATOM 1297 C CA . VAL A 1 170 ? -0.821 3.073 22.061 1.00 74.94 170 VAL A CA 1
ATOM 1298 C C . VAL A 1 170 ? -1.622 3.219 20.777 1.00 74.94 170 VAL A C 1
ATOM 1300 O O . VAL A 1 170 ? -2.719 2.681 20.637 1.00 74.94 170 VAL A O 1
ATOM 1303 N N . VAL A 1 171 ? -1.026 3.882 19.789 1.00 73.00 171 VAL A N 1
ATOM 1304 C CA . VAL A 1 171 ? -1.634 4.079 18.472 1.00 73.00 171 VAL A CA 1
ATOM 1305 C C . VAL A 1 171 ? -1.235 2.930 17.544 1.00 73.00 171 VAL A C 1
ATOM 1307 O O . VAL A 1 171 ? -0.039 2.699 17.345 1.00 73.00 171 VAL A O 1
ATOM 1310 N N . PRO A 1 172 ? -2.181 2.204 16.922 1.00 77.75 172 PRO A N 1
ATOM 1311 C CA . PRO A 1 172 ? -1.846 1.198 15.921 1.00 77.75 172 PRO A CA 1
ATOM 1312 C C . PRO A 1 172 ? -1.081 1.826 14.746 1.00 77.75 172 PRO A C 1
ATOM 1314 O O . PRO A 1 172 ? -1.641 2.564 13.942 1.00 77.75 172 PRO A O 1
ATOM 1317 N N . LEU A 1 173 ? 0.204 1.499 14.597 1.00 78.31 173 LEU A N 1
ATOM 1318 C CA . LEU A 1 173 ? 1.051 2.015 13.513 1.00 78.31 173 LEU A CA 1
ATOM 1319 C C . LEU A 1 173 ? 0.468 1.669 12.135 1.00 78.31 173 LEU A C 1
ATOM 1321 O O . LEU A 1 173 ? 0.567 2.443 11.185 1.00 78.31 173 LEU A O 1
ATOM 1325 N N . GLY A 1 174 ? -0.151 0.489 12.039 1.00 79.25 174 GLY A N 1
ATOM 1326 C CA . GLY A 1 174 ? -0.742 -0.010 10.804 1.00 79.25 174 GLY A CA 1
ATOM 1327 C C . GLY A 1 174 ? -1.828 0.904 10.237 1.00 79.25 174 GLY A C 1
ATOM 1328 O O . GLY A 1 174 ? -1.835 1.112 9.031 1.00 79.25 174 GLY A O 1
ATOM 1329 N N . SER A 1 175 ? -2.709 1.487 11.061 1.00 79.19 175 SER A N 1
ATOM 1330 C CA . SER A 1 175 ? -3.811 2.323 10.553 1.00 79.19 175 SER A CA 1
ATOM 1331 C C . SER A 1 175 ? -3.310 3.648 9.977 1.00 79.19 175 SER A C 1
ATOM 1333 O O . SER A 1 175 ? -3.715 4.016 8.875 1.00 79.19 175 SER A O 1
ATOM 1335 N N . ALA A 1 176 ? -2.378 4.314 10.666 1.00 82.81 176 ALA A N 1
ATOM 1336 C CA . ALA A 1 176 ? -1.770 5.557 10.192 1.00 82.81 176 ALA A CA 1
ATOM 1337 C C . ALA A 1 176 ? -1.010 5.353 8.870 1.00 82.81 176 ALA A C 1
ATOM 1339 O O . ALA A 1 176 ? -1.190 6.115 7.922 1.00 82.81 176 ALA A O 1
ATOM 1340 N N . LEU A 1 177 ? -0.215 4.279 8.776 1.00 89.56 177 LEU A N 1
ATOM 1341 C CA . LEU A 1 177 ? 0.479 3.926 7.536 1.00 89.56 177 LEU A CA 1
ATOM 1342 C C . LEU A 1 177 ? -0.502 3.575 6.413 1.00 89.56 177 LEU A C 1
ATOM 1344 O O . LEU A 1 177 ? -0.312 4.018 5.285 1.00 89.56 177 LEU A O 1
ATOM 1348 N N . ILE A 1 178 ? -1.549 2.795 6.704 1.00 92.31 178 ILE A N 1
ATOM 1349 C CA . ILE A 1 178 ? -2.532 2.389 5.694 1.00 92.31 178 ILE A CA 1
ATOM 1350 C C . ILE A 1 178 ? -3.203 3.609 5.072 1.00 92.31 178 ILE A C 1
ATOM 1352 O O . ILE A 1 178 ? -3.309 3.659 3.853 1.00 92.31 178 ILE A O 1
ATOM 1356 N N . GLN A 1 179 ? -3.622 4.592 5.869 1.00 91.25 179 GLN A N 1
ATOM 1357 C CA . GLN A 1 179 ? -4.306 5.777 5.351 1.00 91.25 179 GLN A CA 1
ATOM 1358 C C . GLN A 1 179 ? -3.431 6.593 4.389 1.00 91.25 179 GLN A C 1
ATOM 1360 O O . GLN A 1 179 ? -3.896 6.977 3.312 1.00 91.25 179 GLN A O 1
ATOM 1365 N N . GLU A 1 180 ? -2.167 6.814 4.749 1.00 93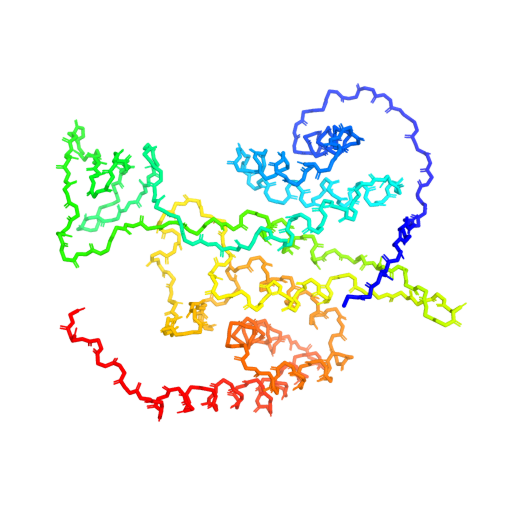.00 180 GLU A N 1
ATOM 1366 C CA . GLU A 1 180 ? -1.213 7.540 3.907 1.00 93.00 180 GLU A CA 1
ATOM 1367 C C . GLU A 1 180 ? -0.907 6.756 2.621 1.00 93.00 180 GLU A C 1
ATOM 1369 O O . GLU A 1 180 ? -1.083 7.250 1.508 1.00 93.00 180 GLU A O 1
ATOM 1374 N N . ILE A 1 181 ? -0.536 5.481 2.756 1.00 95.31 181 ILE A N 1
ATOM 1375 C CA . ILE A 1 181 ? -0.084 4.661 1.626 1.00 95.31 181 ILE A CA 1
ATOM 1376 C C . ILE A 1 181 ? -1.243 4.342 0.673 1.00 95.31 181 ILE A C 1
ATOM 1378 O O . ILE A 1 181 ? -1.089 4.412 -0.547 1.00 95.31 181 ILE A O 1
ATOM 1382 N N . ALA A 1 182 ? -2.429 4.029 1.202 1.00 94.56 182 ALA A N 1
ATOM 1383 C CA . ALA A 1 182 ? -3.607 3.733 0.388 1.00 94.56 182 ALA A CA 1
ATOM 1384 C C . ALA A 1 182 ? -4.161 4.974 -0.326 1.00 94.56 182 ALA A C 1
ATOM 1386 O O . ALA A 1 182 ? -4.948 4.824 -1.260 1.00 94.56 182 ALA A O 1
ATOM 1387 N N . SER A 1 183 ? -3.715 6.178 0.038 1.00 93.56 183 SER A N 1
ATOM 1388 C CA . SER A 1 183 ? -4.011 7.408 -0.702 1.00 93.56 183 SER A CA 1
ATOM 1389 C C . SER A 1 183 ? -3.106 7.627 -1.918 1.00 93.56 183 SER A C 1
ATOM 1391 O O . SER A 1 183 ? -3.315 8.592 -2.650 1.00 93.56 183 SER A O 1
ATOM 1393 N N . SER A 1 184 ? -2.133 6.742 -2.179 1.00 92.56 184 SER A N 1
ATOM 1394 C CA . SER A 1 184 ? -1.248 6.873 -3.341 1.00 92.56 184 SER A CA 1
ATOM 1395 C C . SER A 1 184 ? -2.030 6.968 -4.648 1.00 92.56 184 SER A C 1
ATOM 1397 O O . SER A 1 184 ? -2.861 6.110 -4.942 1.00 92.56 184 SER A O 1
ATOM 1399 N N . THR A 1 185 ? -1.694 7.955 -5.472 1.00 89.88 185 THR A N 1
ATOM 1400 C CA . THR A 1 185 ? -2.208 8.119 -6.840 1.00 89.88 185 THR A CA 1
ATOM 1401 C C . THR A 1 185 ? -1.560 7.160 -7.842 1.00 89.88 185 THR A C 1
ATOM 1403 O O . THR A 1 185 ? -1.999 7.073 -8.989 1.00 89.88 185 THR A O 1
ATOM 1406 N N . SER A 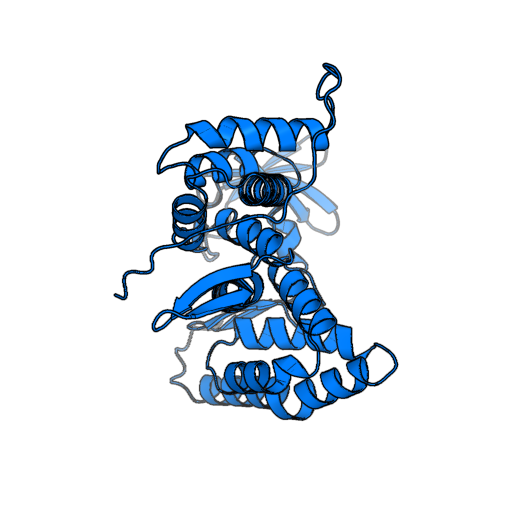1 186 ? -0.517 6.441 -7.420 1.00 87.38 186 SER A N 1
ATOM 1407 C CA . SER A 1 186 ? 0.120 5.379 -8.193 1.00 87.38 186 SER A CA 1
ATOM 1408 C C . SER A 1 186 ? -0.426 4.013 -7.788 1.00 87.38 186 SER A C 1
ATOM 1410 O O . SER A 1 186 ? -0.809 3.797 -6.635 1.00 87.38 186 SER A O 1
ATOM 1412 N N . LEU A 1 187 ? -0.411 3.069 -8.729 1.00 86.44 187 LEU A N 1
ATOM 1413 C CA . LEU A 1 187 ? -0.669 1.664 -8.429 1.00 86.44 187 LEU A CA 1
ATOM 1414 C C . LEU A 1 187 ? 0.524 1.093 -7.659 1.00 86.44 187 LEU A C 1
ATOM 1416 O O . LEU A 1 187 ? 1.669 1.217 -8.095 1.00 86.44 187 LEU A O 1
ATOM 1420 N N . LEU A 1 188 ? 0.261 0.474 -6.512 1.00 89.12 188 LEU A N 1
ATOM 1421 C CA . LEU A 1 188 ? 1.288 -0.085 -5.638 1.00 89.12 188 LEU A CA 1
ATOM 1422 C C . LEU A 1 188 ? 1.342 -1.590 -5.838 1.00 89.12 188 LEU A C 1
ATOM 1424 O O . LEU A 1 188 ? 0.713 -2.355 -5.109 1.00 89.12 188 LEU A O 1
ATOM 1428 N N . MET A 1 189 ? 2.088 -2.017 -6.850 1.00 82.12 189 MET A N 1
ATOM 1429 C CA . MET A 1 189 ? 2.238 -3.427 -7.190 1.00 82.12 189 MET A CA 1
ATOM 1430 C C . MET A 1 189 ? 3.705 -3.749 -7.417 1.00 82.12 189 MET A C 1
ATOM 1432 O O . MET A 1 189 ? 4.443 -2.950 -7.991 1.00 82.12 189 MET A O 1
ATOM 1436 N N . SER A 1 190 ? 4.116 -4.933 -6.965 1.00 68.31 190 SER A N 1
ATOM 1437 C CA . SER A 1 190 ? 5.433 -5.465 -7.300 1.00 68.31 190 SER A CA 1
ATOM 1438 C C . SER A 1 190 ? 5.429 -5.792 -8.791 1.00 68.31 190 SER A C 1
ATOM 1440 O O . SER A 1 190 ? 4.612 -6.584 -9.268 1.00 68.31 190 SER A O 1
ATOM 1442 N N . VAL A 1 191 ? 6.264 -5.094 -9.554 1.00 59.12 191 VAL A N 1
ATOM 1443 C CA . VAL A 1 191 ? 6.301 -5.231 -11.007 1.00 59.12 191 VAL A CA 1
ATOM 1444 C C . VAL A 1 191 ? 7.221 -6.404 -11.339 1.00 59.12 191 VAL A C 1
ATOM 1446 O O . VAL A 1 191 ? 8.417 -6.220 -11.525 1.00 59.12 191 VAL A O 1
ATOM 1449 N N . ASP A 1 192 ? 6.661 -7.610 -11.469 1.00 52.28 192 ASP A N 1
ATOM 1450 C CA . ASP A 1 192 ? 7.356 -8.746 -12.113 1.00 52.28 192 ASP A CA 1
ATOM 1451 C C . ASP A 1 192 ? 7.483 -8.562 -13.649 1.00 52.28 192 ASP A C 1
ATOM 1453 O O . ASP A 1 192 ? 7.903 -9.458 -14.380 1.00 52.28 192 ASP A O 1
ATOM 1457 N N . GLY A 1 193 ? 7.134 -7.377 -14.154 1.00 42.06 193 GLY A N 1
ATOM 1458 C CA . GLY A 1 193 ? 7.271 -6.948 -15.540 1.00 42.06 193 GLY A CA 1
ATOM 1459 C C . GLY A 1 193 ? 6.097 -6.058 -15.967 1.00 42.06 193 GLY A C 1
ATOM 1460 O O . GLY A 1 193 ? 5.038 -6.098 -15.344 1.00 42.06 193 GLY A O 1
ATOM 1461 N N . PRO A 1 194 ? 6.235 -5.274 -17.050 1.00 42.44 194 PRO A N 1
ATOM 1462 C CA . PRO A 1 194 ? 5.173 -4.400 -17.570 1.00 42.44 194 PRO A CA 1
ATOM 1463 C C . PRO A 1 194 ? 3.884 -5.147 -17.971 1.00 42.44 194 PRO A C 1
ATOM 1465 O O . PRO A 1 194 ? 2.846 -4.526 -18.186 1.00 42.44 194 PRO A O 1
ATOM 1468 N N . GLU A 1 195 ? 3.922 -6.479 -18.051 1.00 43.31 195 GLU A N 1
ATOM 1469 C CA . GLU A 1 195 ? 2.774 -7.321 -18.384 1.00 43.31 195 GLU A CA 1
ATOM 1470 C C . GLU A 1 195 ? 1.805 -7.537 -17.210 1.00 43.31 195 GLU A C 1
ATOM 1472 O O . GLU A 1 195 ? 0.600 -7.642 -17.442 1.00 43.31 195 GLU A O 1
ATOM 1477 N N . SER A 1 196 ? 2.282 -7.534 -15.954 1.00 48.09 196 SER A N 1
ATOM 1478 C CA . SER A 1 196 ? 1.400 -7.748 -14.794 1.00 48.09 196 SER A CA 1
ATOM 1479 C C . SER A 1 196 ? 0.370 -6.627 -14.647 1.00 48.09 196 SER A C 1
ATOM 1481 O O . SER A 1 196 ? -0.745 -6.884 -14.206 1.00 48.09 196 SER A O 1
ATOM 1483 N N . ALA A 1 197 ? 0.708 -5.413 -15.101 1.00 50.22 197 ALA A N 1
ATOM 1484 C CA . ALA A 1 197 ? -0.192 -4.264 -15.169 1.00 50.22 197 ALA A CA 1
ATOM 1485 C C . ALA A 1 197 ? -1.132 -4.280 -16.391 1.00 50.22 197 ALA A C 1
ATOM 1487 O O . ALA A 1 197 ? -2.288 -3.881 -16.263 1.00 50.22 197 ALA A O 1
ATOM 1488 N N . LYS A 1 198 ? -0.675 -4.758 -17.562 1.00 52.19 198 LYS A N 1
ATOM 1489 C CA . LYS A 1 198 ? -1.427 -4.684 -18.835 1.00 52.19 198 LYS A CA 1
ATOM 1490 C C . LYS A 1 198 ? -2.710 -5.527 -18.868 1.00 52.19 198 LYS A C 1
ATOM 1492 O O . LYS A 1 198 ? -3.594 -5.232 -19.665 1.00 52.19 198 LYS A O 1
ATOM 1497 N N . GLY A 1 199 ? -2.829 -6.551 -18.021 1.00 60.25 199 GLY A N 1
ATOM 1498 C CA . GLY A 1 199 ? -4.042 -7.372 -17.919 1.00 60.25 199 GLY A CA 1
ATOM 1499 C C . GLY A 1 199 ? -5.103 -6.840 -16.950 1.00 60.25 199 GLY A C 1
ATOM 1500 O O . GLY A 1 199 ? -6.244 -7.299 -16.992 1.00 60.25 199 GLY A O 1
ATOM 1501 N N . MET A 1 200 ? -4.754 -5.893 -16.075 1.00 72.88 200 MET A N 1
ATOM 1502 C CA . MET A 1 200 ? -5.670 -5.420 -15.038 1.00 72.88 200 MET A CA 1
ATOM 1503 C C . MET A 1 200 ? -6.466 -4.220 -15.515 1.00 72.88 200 MET A C 1
ATOM 1505 O O . MET A 1 200 ? -5.925 -3.251 -16.046 1.00 72.88 200 MET A O 1
ATOM 1509 N N . ARG A 1 201 ? -7.773 -4.247 -15.253 1.00 75.56 201 ARG A N 1
ATOM 1510 C CA . ARG A 1 201 ? -8.616 -3.074 -15.473 1.00 75.56 201 ARG A CA 1
ATOM 1511 C C . ARG A 1 201 ? -8.285 -2.019 -14.429 1.00 75.56 201 ARG A C 1
ATOM 1513 O O . ARG A 1 201 ? -8.487 -2.220 -13.231 1.00 75.56 201 ARG A O 1
ATOM 1520 N N . THR A 1 202 ? -7.822 -0.876 -14.902 1.00 81.00 202 THR A N 1
ATOM 1521 C CA . THR A 1 202 ? -7.551 0.309 -14.094 1.00 81.00 202 THR A CA 1
ATOM 1522 C C . THR A 1 202 ? -8.441 1.455 -14.562 1.00 81.00 202 THR A C 1
ATOM 1524 O O . THR A 1 202 ? -8.982 1.449 -15.669 1.00 81.00 202 THR A O 1
ATOM 1527 N N . HIS A 1 203 ? -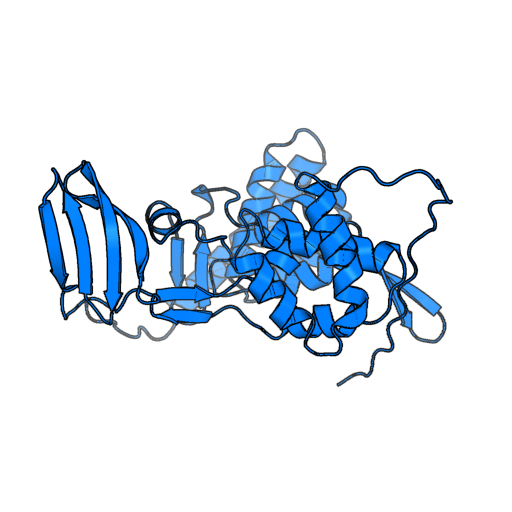8.632 2.429 -13.686 1.00 79.31 203 HIS A N 1
ATOM 1528 C CA . HIS A 1 203 ? -9.246 3.705 -14.006 1.00 79.31 203 HIS A CA 1
ATOM 1529 C C . HIS A 1 203 ? -8.192 4.785 -13.783 1.00 79.31 203 HIS A C 1
ATOM 1531 O O . HIS A 1 203 ? -7.570 4.821 -12.721 1.00 79.31 203 HIS A O 1
ATOM 1537 N N . SER A 1 204 ? -8.006 5.660 -14.766 1.00 75.44 204 SER A N 1
ATOM 1538 C CA . SER A 1 204 ? -7.103 6.805 -14.673 1.00 75.44 204 SER A CA 1
ATOM 1539 C C . SER A 1 204 ? -7.919 8.088 -14.735 1.00 75.44 204 SER A C 1
ATOM 1541 O O . SER A 1 204 ? -8.769 8.255 -15.607 1.00 75.44 204 SER A O 1
ATOM 1543 N N . LEU A 1 205 ? -7.669 8.984 -13.787 1.00 74.94 205 LEU A N 1
ATOM 1544 C CA . LEU A 1 205 ? -8.271 10.307 -13.703 1.00 74.94 205 LEU A CA 1
ATOM 1545 C C . LEU A 1 205 ? -7.131 11.319 -13.656 1.00 74.94 205 LEU A C 1
ATOM 1547 O O . LEU A 1 205 ? -6.272 11.213 -12.783 1.00 74.94 205 LEU A O 1
ATOM 1551 N N . ALA A 1 206 ? -7.127 12.283 -14.578 1.00 70.00 206 ALA A N 1
ATOM 1552 C CA . ALA A 1 206 ? -5.987 13.170 -14.831 1.00 70.00 206 ALA A CA 1
ATOM 1553 C C . ALA A 1 206 ? -5.314 13.698 -13.547 1.00 70.00 206 ALA A C 1
ATOM 1555 O O . ALA A 1 206 ? -4.158 13.379 -13.281 1.00 70.00 206 ALA A O 1
ATOM 1556 N N . GLU A 1 207 ? -6.049 14.437 -12.713 1.00 70.00 207 GLU A N 1
ATOM 1557 C CA . GLU A 1 207 ? -5.503 15.061 -11.494 1.00 70.00 207 GLU A CA 1
ATOM 1558 C C . GLU A 1 207 ? -5.538 14.153 -10.252 1.00 70.00 207 GLU A C 1
ATOM 1560 O O . GLU A 1 207 ? -5.019 14.517 -9.198 1.00 70.00 207 GLU A O 1
ATOM 1565 N N . HIS A 1 208 ? -6.136 12.964 -10.351 1.00 71.94 208 HIS A N 1
ATOM 1566 C CA . HIS A 1 208 ? -6.418 12.101 -9.195 1.00 71.94 208 HIS A CA 1
ATOM 1567 C C . HIS A 1 208 ? -5.696 10.751 -9.235 1.00 71.94 208 HIS A C 1
ATOM 1569 O O . HIS A 1 208 ? -5.823 9.951 -8.307 1.00 71.94 208 HIS A O 1
ATOM 1575 N N . GLY A 1 209 ? -4.899 10.516 -10.277 1.00 78.00 209 GLY A N 1
ATOM 1576 C CA . GLY A 1 209 ? -4.079 9.325 -10.422 1.00 78.00 209 GLY A CA 1
ATOM 1577 C C . GLY A 1 209 ? -4.807 8.140 -11.033 1.00 78.00 209 GLY A C 1
ATOM 1578 O O . GLY A 1 209 ? -5.874 8.256 -11.637 1.00 78.00 209 GLY A O 1
ATOM 1579 N N . SER A 1 210 ? -4.186 6.975 -10.881 1.00 79.69 210 SER A N 1
ATOM 1580 C CA . SER A 1 210 ? -4.712 5.703 -11.362 1.00 79.69 210 SER A CA 1
ATOM 1581 C C . SER A 1 210 ? -5.039 4.783 -10.196 1.00 79.69 210 SER A C 1
ATOM 1583 O O . SER A 1 210 ? -4.302 4.716 -9.214 1.00 79.69 210 SER A O 1
ATOM 1585 N N . TYR A 1 211 ? -6.138 4.049 -10.316 1.00 82.12 211 TYR A N 1
ATOM 1586 C CA . TYR A 1 211 ? -6.572 3.080 -9.318 1.00 82.12 211 TYR A CA 1
ATOM 1587 C C . TYR A 1 211 ? -7.129 1.820 -9.977 1.00 82.12 211 TYR A C 1
ATOM 1589 O O . TYR A 1 211 ? -7.578 1.827 -11.124 1.00 82.12 211 TYR A O 1
ATOM 1597 N N . VAL A 1 212 ? -7.085 0.713 -9.242 1.00 85.12 212 VAL A N 1
ATOM 1598 C CA . VAL A 1 212 ? -7.573 -0.587 -9.711 1.00 85.12 212 VAL A CA 1
ATOM 1599 C C . VAL A 1 212 ? -9.103 -0.584 -9.777 1.00 85.12 212 VAL A C 1
ATOM 1601 O O . VAL A 1 212 ? -9.769 -0.068 -8.878 1.00 85.12 212 VAL A O 1
ATOM 1604 N N . CYS A 1 213 ? -9.676 -1.171 -10.830 1.00 83.50 213 CYS A N 1
ATOM 1605 C CA . CYS A 1 213 ? -11.113 -1.404 -10.915 1.00 83.50 213 CYS A CA 1
ATOM 1606 C C . CYS A 1 213 ? -11.557 -2.392 -9.830 1.00 83.50 213 CYS A C 1
ATOM 1608 O O . CYS A 1 213 ? -10.963 -3.457 -9.671 1.00 83.50 213 CYS A O 1
ATOM 1610 N N . HIS A 1 214 ? -12.672 -2.111 -9.150 1.00 79.94 214 HIS A N 1
ATOM 1611 C CA . HIS A 1 214 ? -13.192 -2.977 -8.084 1.00 79.94 214 HIS A CA 1
ATOM 1612 C C . HIS A 1 214 ? -13.420 -4.441 -8.513 1.00 79.94 214 HIS A C 1
ATOM 1614 O O . HIS A 1 214 ? -13.418 -5.347 -7.680 1.00 79.94 214 HIS A O 1
ATOM 1620 N N . LYS A 1 215 ? -13.582 -4.690 -9.819 1.00 82.19 215 LYS A N 1
ATOM 1621 C CA . LYS A 1 215 ? -13.781 -6.024 -10.404 1.00 82.19 215 LYS A CA 1
ATOM 1622 C C . LYS A 1 215 ? -12.522 -6.897 -10.442 1.00 82.19 215 LYS A C 1
ATOM 1624 O O . LYS A 1 215 ? -12.658 -8.086 -10.713 1.00 82.19 215 LYS A O 1
ATOM 1629 N N . GLU A 1 216 ? -11.336 -6.337 -10.213 1.00 83.69 216 GLU A N 1
ATOM 1630 C CA . GLU A 1 216 ? -10.078 -7.099 -10.138 1.00 83.69 216 GLU A CA 1
ATOM 1631 C C . GLU A 1 216 ? -9.875 -7.767 -8.769 1.00 83.69 216 GLU A C 1
ATOM 1633 O O . GLU A 1 216 ? -9.077 -8.690 -8.634 1.00 83.69 216 GLU A O 1
ATOM 1638 N N . GLY A 1 217 ? -10.609 -7.333 -7.738 1.00 87.69 217 GLY A N 1
ATOM 1639 C CA . GLY A 1 217 ? -10.360 -7.773 -6.368 1.00 87.69 217 GLY A CA 1
ATOM 1640 C C . GLY A 1 217 ? -9.057 -7.198 -5.802 1.00 87.69 217 GLY A C 1
ATOM 1641 O O . GLY A 1 217 ? -8.640 -6.096 -6.155 1.00 87.69 217 GLY A O 1
ATOM 1642 N N . ILE A 1 218 ? -8.437 -7.917 -4.863 1.00 91.31 218 ILE A N 1
ATOM 1643 C CA . ILE A 1 218 ? -7.230 -7.451 -4.167 1.00 91.31 218 ILE A CA 1
ATOM 1644 C C . ILE A 1 218 ? -5.987 -7.849 -4.965 1.00 91.31 218 ILE A C 1
ATOM 1646 O O . ILE A 1 218 ? -5.564 -9.001 -4.917 1.00 91.31 218 ILE A O 1
ATOM 1650 N N . VAL A 1 219 ? -5.383 -6.872 -5.641 1.00 88.25 219 VAL A N 1
ATOM 1651 C CA . VAL A 1 219 ? -4.132 -7.045 -6.409 1.00 88.25 219 VAL A CA 1
ATOM 1652 C C . VAL A 1 219 ? -2.950 -6.266 -5.820 1.00 88.25 219 VAL A C 1
ATOM 1654 O O . VAL A 1 219 ? -1.796 -6.609 -6.057 1.00 88.25 219 VAL A O 1
ATOM 1657 N N . GLU A 1 220 ? -3.220 -5.245 -5.003 1.00 91.44 220 GLU A N 1
ATOM 1658 C CA . GLU A 1 220 ? -2.192 -4.419 -4.362 1.00 91.44 220 GLU A CA 1
ATOM 1659 C C . GLU A 1 220 ? -1.936 -4.881 -2.914 1.00 91.44 220 GLU A C 1
ATOM 1661 O O . GLU A 1 220 ? -2.899 -5.077 -2.156 1.00 91.44 220 GLU A O 1
ATOM 1666 N N . PRO A 1 221 ? -0.670 -4.972 -2.456 1.00 92.69 221 PRO A N 1
ATOM 1667 C CA . PRO A 1 221 ? -0.356 -5.289 -1.062 1.00 92.69 221 PRO A CA 1
ATOM 1668 C C . PRO A 1 221 ? -0.968 -4.312 -0.054 1.00 92.69 221 PRO A C 1
ATOM 1670 O O . PRO A 1 221 ? -1.353 -4.726 1.039 1.00 92.69 221 PRO A O 1
ATOM 1673 N N . ILE A 1 222 ? -1.106 -3.031 -0.413 1.00 95.12 222 ILE A N 1
ATOM 1674 C CA . ILE A 1 222 ? -1.753 -2.044 0.458 1.00 95.12 222 ILE A CA 1
ATOM 1675 C C . ILE A 1 222 ? -3.249 -2.327 0.635 1.00 95.12 222 ILE A C 1
ATOM 1677 O O . ILE A 1 222 ? -3.781 -2.221 1.739 1.00 95.12 222 ILE A O 1
ATOM 1681 N N . THR A 1 223 ? -3.927 -2.769 -0.424 1.00 95.38 223 THR A N 1
ATOM 1682 C CA . THR A 1 223 ? -5.348 -3.125 -0.384 1.00 95.38 223 THR A CA 1
ATOM 1683 C C . THR A 1 223 ? -5.554 -4.388 0.447 1.00 95.38 223 THR A C 1
ATOM 1685 O O . THR A 1 223 ? -6.514 -4.484 1.211 1.00 95.38 223 THR A O 1
ATOM 1688 N N . TRP A 1 224 ? -4.606 -5.330 0.390 1.00 94.81 224 TRP A N 1
ATOM 1689 C CA . TRP A 1 224 ? -4.580 -6.477 1.298 1.00 94.81 224 TRP A CA 1
ATOM 1690 C C . TRP A 1 224 ? -4.378 -6.065 2.763 1.00 94.81 224 TRP A C 1
ATOM 1692 O O . TRP A 1 224 ? -5.041 -6.598 3.656 1.00 94.81 224 TRP A O 1
ATOM 1702 N N . ALA A 1 225 ? -3.495 -5.102 3.032 1.00 94.38 225 ALA A N 1
ATOM 1703 C CA . ALA A 1 225 ? -3.292 -4.584 4.382 1.00 94.38 225 ALA A CA 1
ATOM 1704 C C . ALA A 1 225 ? -4.552 -3.919 4.941 1.00 94.38 225 ALA A C 1
ATOM 1706 O O . ALA A 1 225 ? -4.953 -4.215 6.069 1.00 94.38 225 ALA A O 1
ATOM 1707 N N . LEU A 1 226 ? -5.223 -3.111 4.121 1.00 95.25 226 LEU A N 1
ATOM 1708 C CA . LEU A 1 226 ? -6.502 -2.504 4.460 1.00 95.25 226 LEU A CA 1
ATOM 1709 C C . LEU A 1 226 ? -7.588 -3.558 4.716 1.00 95.25 226 LEU A C 1
ATOM 1711 O O . LEU A 1 226 ? -8.286 -3.487 5.724 1.00 95.25 226 LEU A O 1
ATOM 1715 N N . HIS A 1 227 ? -7.688 -4.584 3.868 1.00 95.50 227 HIS A N 1
ATOM 1716 C CA . HIS A 1 227 ? -8.586 -5.715 4.100 1.00 95.50 227 HIS A CA 1
ATOM 1717 C C . HIS A 1 227 ? -8.331 -6.386 5.456 1.00 95.50 227 HIS A C 1
ATOM 1719 O O . HIS A 1 227 ? -9.276 -6.635 6.202 1.00 95.50 227 HIS A O 1
ATOM 1725 N N . ASN A 1 228 ? -7.071 -6.644 5.818 1.00 93.38 228 ASN A N 1
ATOM 1726 C CA . ASN A 1 228 ? -6.740 -7.264 7.104 1.00 93.38 228 ASN A CA 1
ATOM 1727 C C . ASN A 1 228 ? -7.086 -6.368 8.295 1.00 93.38 228 ASN A C 1
ATOM 1729 O O . ASN A 1 228 ? -7.585 -6.871 9.302 1.00 93.38 228 ASN A O 1
ATOM 1733 N N . LEU A 1 229 ? -6.856 -5.057 8.176 1.00 91.75 229 LEU A N 1
ATOM 1734 C CA . LEU A 1 229 ? -7.257 -4.076 9.181 1.00 91.75 229 LEU A CA 1
ATOM 1735 C C . LEU A 1 229 ? -8.781 -4.106 9.388 1.00 91.75 229 LEU A C 1
ATOM 1737 O O . LEU A 1 229 ? -9.247 -4.329 10.503 1.00 91.75 229 LEU A O 1
ATOM 1741 N N . LEU A 1 230 ? -9.554 -3.978 8.307 1.00 93.50 230 LEU A N 1
ATOM 1742 C CA . LEU A 1 230 ? -11.019 -4.000 8.344 1.00 93.50 230 LEU A CA 1
ATOM 1743 C C . LEU A 1 230 ? -11.568 -5.346 8.836 1.00 93.50 230 LEU A C 1
ATOM 1745 O O . LEU A 1 230 ? -12.560 -5.392 9.561 1.00 93.50 230 LEU A O 1
ATOM 1749 N N . CYS A 1 231 ? -10.911 -6.453 8.487 1.00 93.12 231 CYS A N 1
ATOM 1750 C CA . CYS A 1 231 ? -11.280 -7.777 8.970 1.00 93.12 231 CYS A CA 1
ATOM 1751 C C . CYS A 1 231 ? -11.059 -7.910 10.482 1.00 93.12 231 CYS A C 1
ATOM 1753 O O . CYS A 1 231 ? -11.902 -8.466 11.185 1.00 93.12 231 CYS A O 1
ATOM 1755 N N . ARG A 1 232 ? -9.938 -7.398 10.998 1.00 89.88 232 ARG A N 1
ATOM 1756 C CA . ARG A 1 232 ? -9.586 -7.502 12.418 1.00 89.88 232 ARG A CA 1
ATOM 1757 C C . ARG A 1 232 ? -10.474 -6.616 13.286 1.00 89.88 232 ARG A C 1
ATOM 1759 O O . ARG A 1 232 ? -11.073 -7.112 14.235 1.00 89.88 232 ARG A O 1
ATOM 1766 N N . GLU A 1 233 ? -10.576 -5.342 12.929 1.00 89.12 233 GLU A N 1
ATOM 1767 C CA . GLU A 1 233 ? -11.214 -4.312 13.753 1.00 89.12 233 GLU A CA 1
ATOM 1768 C C . GLU A 1 233 ? -12.730 -4.223 13.502 1.00 89.12 233 GLU A C 1
ATOM 1770 O O . GLU A 1 233 ? -13.527 -4.057 14.425 1.00 89.12 233 GLU A O 1
ATOM 1775 N N . GLY A 1 234 ? -13.166 -4.426 12.254 1.00 91.12 234 GLY A N 1
ATOM 1776 C CA . GLY A 1 234 ? -14.578 -4.412 11.882 1.00 91.12 234 GLY A CA 1
ATOM 1777 C C . GLY A 1 234 ? -15.282 -3.127 12.318 1.00 91.12 234 GLY A C 1
ATOM 1778 O O . GLY A 1 234 ? -14.836 -2.022 12.019 1.00 91.12 234 GLY A O 1
ATOM 1779 N N . ALA A 1 235 ? -16.384 -3.283 13.056 1.00 94.38 235 ALA A N 1
ATOM 1780 C CA . ALA A 1 235 ? -17.278 -2.190 13.429 1.00 94.38 235 ALA A CA 1
ATOM 1781 C C . ALA A 1 235 ? -16.615 -1.035 14.202 1.00 94.38 235 ALA A C 1
ATOM 1783 O O . ALA A 1 235 ? -17.133 0.081 14.138 1.00 94.38 235 ALA A O 1
ATOM 1784 N N . SER A 1 236 ? -15.479 -1.255 14.875 1.00 91.62 236 SER A N 1
ATOM 1785 C CA . SER A 1 236 ? -14.740 -0.172 15.542 1.00 91.62 236 SER A CA 1
ATOM 1786 C C . SER A 1 236 ? -14.171 0.863 14.562 1.00 91.62 236 SER A C 1
ATOM 1788 O O . SER A 1 236 ? -13.940 1.999 14.958 1.00 91.62 236 SER A O 1
ATOM 1790 N N . LEU A 1 237 ? -14.017 0.523 13.277 1.00 92.62 237 LEU A N 1
ATOM 1791 C CA . LEU A 1 237 ? -13.550 1.437 12.226 1.00 92.62 237 LEU A CA 1
ATOM 1792 C C . LEU A 1 237 ? -14.682 2.171 11.500 1.00 92.62 237 LEU A C 1
ATOM 1794 O O . LEU A 1 237 ? -14.448 2.777 10.459 1.00 92.62 237 LEU A O 1
ATOM 1798 N N . THR A 1 238 ? -15.914 2.130 12.012 1.00 95.44 238 THR A N 1
ATOM 1799 C CA . THR A 1 238 ? -17.057 2.794 11.360 1.00 95.44 238 THR A CA 1
ATOM 1800 C C . THR A 1 238 ? -16.824 4.297 11.186 1.00 95.44 238 THR A C 1
ATOM 1802 O O . THR A 1 238 ? -17.093 4.830 10.112 1.00 95.44 238 THR A O 1
ATOM 1805 N N . ASP A 1 239 ? -16.301 4.979 12.207 1.00 93.75 239 ASP A N 1
ATOM 1806 C CA . ASP A 1 239 ? -16.045 6.420 12.117 1.00 93.75 239 ASP A CA 1
ATOM 1807 C C . ASP A 1 239 ? -14.875 6.731 11.179 1.00 93.75 239 ASP A C 1
ATOM 1809 O O . ASP A 1 239 ? -15.000 7.610 10.332 1.00 93.75 239 ASP A O 1
ATOM 1813 N N . TRP A 1 240 ? -13.818 5.916 11.200 1.00 92.12 240 TRP A N 1
ATOM 1814 C CA . TRP A 1 240 ? -12.730 6.016 10.225 1.00 92.12 240 TRP A CA 1
ATOM 1815 C C . TRP A 1 240 ? -13.229 5.849 8.778 1.00 92.12 240 TRP A C 1
ATOM 1817 O O . TRP A 1 240 ? -12.863 6.625 7.903 1.00 92.12 240 TRP A O 1
ATOM 1827 N N . ILE A 1 241 ? -14.133 4.899 8.503 1.00 95.12 241 ILE A N 1
ATOM 1828 C CA . ILE A 1 241 ? -14.736 4.740 7.165 1.00 95.12 241 ILE A CA 1
ATOM 1829 C C . ILE A 1 241 ? -15.535 5.982 6.760 1.00 95.12 241 ILE A C 1
ATOM 1831 O O . ILE A 1 241 ? -15.506 6.372 5.593 1.00 95.12 241 ILE A O 1
ATOM 1835 N N . ARG A 1 242 ? -16.253 6.612 7.696 1.00 95.38 242 ARG A N 1
ATOM 1836 C CA . ARG A 1 242 ? -16.987 7.857 7.421 1.00 95.38 242 ARG A CA 1
ATOM 1837 C C . ARG A 1 242 ? -16.040 9.007 7.105 1.00 95.38 242 ARG A C 1
ATOM 1839 O O . ARG A 1 242 ? -16.335 9.782 6.203 1.00 95.38 242 ARG A O 1
ATOM 1846 N N . GLU A 1 243 ? -14.913 9.098 7.803 1.00 92.88 243 GLU A N 1
ATOM 1847 C CA . GLU A 1 243 ? -13.860 10.071 7.503 1.00 92.88 243 GLU A CA 1
ATOM 1848 C C . GLU A 1 243 ? -13.259 9.831 6.116 1.00 92.88 243 GLU A C 1
ATOM 1850 O O . GLU A 1 243 ? -13.148 10.767 5.327 1.00 92.88 243 GLU A O 1
ATOM 1855 N N . VAL A 1 244 ? -12.960 8.573 5.774 1.00 92.31 244 VAL A N 1
ATOM 1856 C CA . VAL A 1 244 ? -12.502 8.185 4.432 1.00 92.31 244 VAL A CA 1
ATOM 1857 C C . VAL A 1 244 ? -13.527 8.569 3.363 1.00 92.31 244 VAL A C 1
ATOM 1859 O O . VAL A 1 244 ? -13.155 9.174 2.361 1.00 92.31 244 VAL A O 1
ATOM 1862 N N . ALA A 1 245 ? -14.812 8.278 3.591 1.00 93.88 245 ALA A N 1
ATOM 1863 C CA . ALA A 1 245 ? -15.915 8.637 2.698 1.00 93.88 245 ALA A CA 1
ATOM 1864 C C . ALA A 1 245 ? -16.116 10.156 2.556 1.00 93.88 245 ALA A C 1
ATOM 1866 O O . ALA A 1 245 ? -16.548 10.622 1.506 1.00 93.88 245 ALA A O 1
ATOM 1867 N N . GLY A 1 246 ? -15.816 10.926 3.606 1.00 91.06 246 GLY A N 1
ATOM 1868 C CA . GLY A 1 246 ? -15.845 12.389 3.584 1.00 91.06 246 GLY A CA 1
ATOM 1869 C C . GLY A 1 246 ? -14.608 13.030 2.944 1.00 91.06 246 GLY A C 1
ATOM 1870 O O . GLY A 1 246 ? -14.627 14.225 2.648 1.00 91.06 246 GLY A O 1
ATOM 1871 N N . GLY A 1 247 ? -13.535 12.262 2.740 1.00 85.25 247 GLY A N 1
ATOM 1872 C CA . GLY A 1 247 ? -12.314 12.708 2.078 1.00 85.25 247 GLY A CA 1
ATOM 1873 C C . GLY A 1 247 ? -12.421 12.726 0.548 1.00 85.25 247 GLY A C 1
ATOM 1874 O O . GLY A 1 247 ? -13.351 12.194 -0.045 1.00 85.25 247 GLY A O 1
ATOM 1875 N N . ALA A 1 248 ? -11.420 13.320 -0.110 1.00 79.56 248 ALA A N 1
ATOM 1876 C CA . ALA A 1 248 ? -11.364 13.452 -1.574 1.00 79.56 248 ALA A CA 1
ATOM 1877 C C . ALA A 1 248 ? -10.403 12.457 -2.265 1.00 79.56 248 ALA A C 1
ATOM 1879 O O . ALA A 1 248 ? -10.138 12.567 -3.463 1.00 79.56 248 ALA A O 1
ATOM 1880 N N . SER A 1 249 ? -9.837 11.497 -1.523 1.00 89.81 249 SER A N 1
ATOM 1881 C CA . SER A 1 249 ? -8.852 10.549 -2.061 1.00 89.81 249 SER A CA 1
ATOM 1882 C C . SER A 1 249 ? -9.545 9.385 -2.774 1.00 89.81 249 SER A C 1
ATOM 1884 O O . SER A 1 249 ? -9.886 8.373 -2.162 1.00 89.81 249 SER A O 1
ATOM 1886 N N . ILE A 1 250 ? -9.733 9.514 -4.092 1.00 90.31 250 ILE A N 1
ATOM 1887 C CA . ILE A 1 250 ? -10.267 8.438 -4.943 1.00 90.31 250 ILE A CA 1
ATOM 1888 C C . ILE A 1 250 ? -9.492 7.120 -4.798 1.00 90.31 250 ILE A C 1
ATOM 1890 O O . ILE A 1 250 ? -10.142 6.080 -4.659 1.00 90.31 250 ILE A O 1
ATOM 1894 N N . PRO A 1 251 ? -8.143 7.100 -4.794 1.00 92.19 251 PRO A N 1
ATOM 1895 C CA . PRO A 1 251 ? -7.416 5.848 -4.626 1.00 92.19 251 PRO A CA 1
ATOM 1896 C C . PRO A 1 251 ? -7.724 5.171 -3.286 1.00 92.19 251 PRO A C 1
ATOM 1898 O O . PRO A 1 251 ? -7.960 3.963 -3.254 1.00 92.19 251 PRO A O 1
ATOM 1901 N N . LEU A 1 252 ? -7.813 5.944 -2.197 1.00 94.25 252 LEU A N 1
ATOM 1902 C CA . LEU A 1 252 ? -8.174 5.418 -0.880 1.00 94.25 252 LEU A CA 1
ATOM 1903 C C . LEU A 1 252 ? -9.603 4.867 -0.870 1.00 94.25 252 LEU A C 1
ATOM 1905 O O . LEU A 1 252 ? -9.825 3.757 -0.382 1.00 94.25 252 LEU A O 1
ATOM 1909 N N . LEU A 1 253 ? -10.560 5.600 -1.447 1.00 94.25 253 LEU A N 1
ATOM 1910 C CA . LEU A 1 253 ? -11.950 5.157 -1.582 1.00 94.25 253 LEU A CA 1
ATOM 1911 C C . LEU A 1 253 ? -12.051 3.855 -2.380 1.00 94.25 253 LEU A C 1
ATOM 1913 O O . LEU A 1 253 ? -12.709 2.916 -1.935 1.00 94.25 253 LEU A O 1
ATOM 1917 N N . SER A 1 254 ? -11.360 3.765 -3.518 1.00 93.75 254 SER A N 1
ATOM 1918 C CA . SER A 1 254 ? -11.367 2.567 -4.362 1.00 93.75 254 SER A CA 1
ATOM 1919 C C . SER A 1 254 ? -10.769 1.358 -3.641 1.00 93.75 254 SER A C 1
ATOM 1921 O O . SER A 1 254 ? -11.387 0.294 -3.584 1.00 93.75 254 SER A O 1
ATOM 1923 N N . ARG A 1 255 ? -9.598 1.515 -3.011 1.00 95.75 255 ARG A N 1
ATOM 1924 C CA . ARG A 1 255 ? -8.959 0.433 -2.243 1.00 95.75 255 ARG A CA 1
ATOM 1925 C C . ARG A 1 255 ? -9.830 -0.007 -1.065 1.00 95.75 255 ARG A C 1
ATOM 1927 O O . ARG A 1 255 ? -9.938 -1.204 -0.794 1.00 95.75 255 ARG A O 1
ATOM 1934 N N . THR A 1 256 ? -10.511 0.935 -0.411 1.00 96.38 256 THR A N 1
ATOM 1935 C CA . THR A 1 256 ? -11.482 0.647 0.658 1.00 96.38 256 THR A CA 1
ATOM 1936 C C . THR A 1 256 ? -12.697 -0.109 0.126 1.00 96.38 256 THR A C 1
ATOM 1938 O O . THR A 1 256 ? -13.094 -1.112 0.719 1.00 96.38 256 THR A O 1
ATOM 1941 N N . SER A 1 257 ? -13.245 0.306 -1.019 1.00 96.12 257 SER A N 1
ATOM 1942 C CA . SER A 1 257 ? -14.340 -0.387 -1.706 1.00 96.12 257 SER A CA 1
ATOM 1943 C C . SER A 1 257 ? -13.959 -1.830 -2.040 1.00 96.12 257 SER A C 1
ATOM 1945 O O . SER A 1 257 ? -14.680 -2.753 -1.663 1.00 96.12 257 SER A O 1
ATOM 1947 N N . ILE A 1 258 ? -12.788 -2.053 -2.648 1.00 96.00 258 ILE A N 1
ATOM 1948 C CA . ILE A 1 258 ? -12.277 -3.396 -2.957 1.00 96.00 258 ILE A CA 1
ATOM 1949 C C . ILE A 1 258 ? -12.207 -4.259 -1.693 1.00 96.00 258 ILE A C 1
ATOM 1951 O O . ILE A 1 258 ? -12.707 -5.386 -1.684 1.00 96.00 258 ILE A O 1
ATOM 1955 N N . ALA A 1 259 ? -11.601 -3.740 -0.623 1.00 96.62 259 ALA A N 1
ATOM 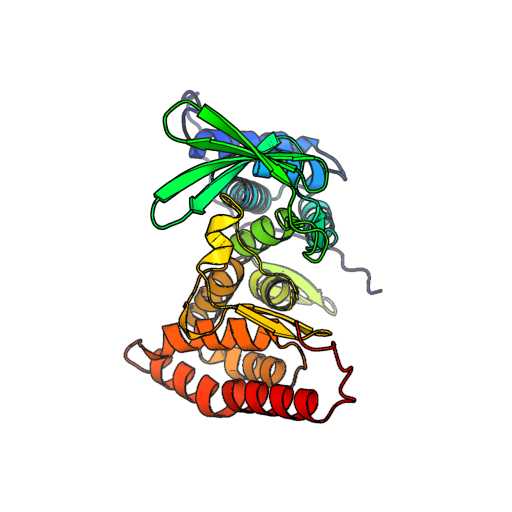1956 C CA . ALA A 1 259 ? -11.437 -4.474 0.625 1.00 96.62 259 ALA A CA 1
ATOM 1957 C C . ALA A 1 259 ? -12.790 -4.848 1.257 1.00 96.62 259 ALA A C 1
ATOM 1959 O O . ALA A 1 259 ? -12.995 -6.000 1.648 1.00 96.62 259 ALA A O 1
ATOM 1960 N N . LEU A 1 260 ? -13.743 -3.914 1.309 1.00 97.06 260 LEU A N 1
ATOM 1961 C CA . LEU A 1 260 ? -15.082 -4.178 1.836 1.00 97.06 260 LEU A CA 1
ATOM 1962 C C . LEU A 1 260 ? -15.886 -5.134 0.943 1.00 97.06 260 LEU A C 1
ATOM 1964 O O . LEU A 1 260 ? -16.629 -5.962 1.472 1.00 97.06 260 LEU A O 1
ATOM 1968 N N . HIS A 1 261 ? -15.716 -5.084 -0.384 1.00 96.25 261 HIS A N 1
ATOM 1969 C CA . HIS A 1 261 ? -16.367 -6.025 -1.301 1.00 96.25 261 HIS A CA 1
ATOM 1970 C C . HIS A 1 261 ? -15.939 -7.473 -1.042 1.00 96.25 261 HIS A C 1
ATOM 1972 O O . HIS A 1 261 ? -16.762 -8.380 -1.169 1.00 96.25 261 HIS A O 1
ATOM 1978 N N . GLN A 1 262 ? -14.687 -7.697 -0.632 1.00 95.25 262 GLN A N 1
ATOM 1979 C CA . GLN A 1 262 ? -14.248 -9.022 -0.187 1.00 95.25 262 GLN A CA 1
ATOM 1980 C C . GLN A 1 262 ? -14.880 -9.402 1.162 1.00 95.25 262 GLN A C 1
ATOM 1982 O O . GLN A 1 262 ? -15.337 -10.531 1.341 1.00 95.25 262 GLN A O 1
ATOM 1987 N N . LEU A 1 263 ? -14.978 -8.455 2.102 1.00 95.94 263 LEU A N 1
ATOM 1988 C CA . LEU A 1 263 ? -15.524 -8.715 3.439 1.00 95.94 263 LEU A CA 1
ATOM 1989 C C . LEU A 1 263 ? -17.036 -8.953 3.464 1.00 95.94 263 LEU A C 1
ATOM 1991 O O . LEU A 1 263 ? -17.501 -9.750 4.278 1.00 95.94 263 LEU A O 1
ATOM 1995 N N . GLN A 1 264 ? -17.820 -8.322 2.586 1.00 96.00 264 GLN A N 1
ATOM 1996 C CA . GLN A 1 264 ? -19.276 -8.529 2.550 1.00 96.00 264 GLN A CA 1
ATOM 1997 C C . GLN A 1 264 ? -19.685 -9.962 2.172 1.00 96.00 264 GLN A C 1
ATOM 1999 O O . GLN A 1 264 ? -20.826 -10.357 2.416 1.00 96.00 264 GLN A O 1
ATOM 2004 N N . GLY A 1 265 ? -18.768 -10.736 1.574 1.00 90.94 265 GLY A N 1
ATOM 2005 C CA . GLY A 1 265 ? -18.963 -12.155 1.278 1.00 90.94 265 GLY A CA 1
ATOM 2006 C C . GLY A 1 265 ? -18.870 -13.056 2.514 1.00 90.94 265 GLY A C 1
ATOM 2007 O O . GLY A 1 265 ? -19.243 -14.227 2.449 1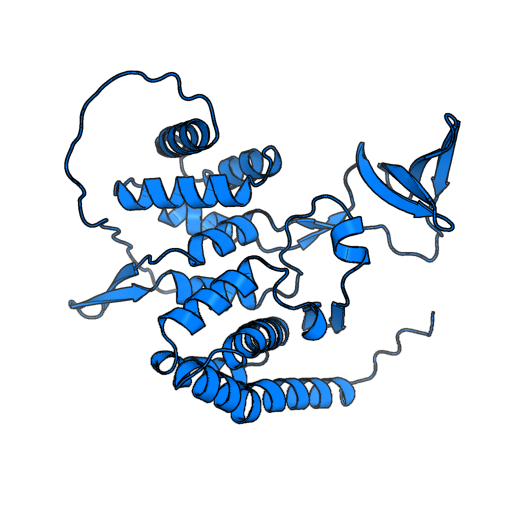.00 90.94 265 GLY A O 1
ATOM 2008 N N . LEU A 1 266 ? -18.390 -12.533 3.647 1.00 92.56 266 LEU A N 1
ATOM 2009 C CA . LEU A 1 266 ? -18.308 -13.272 4.902 1.00 92.56 266 LEU A CA 1
ATOM 2010 C C . LEU A 1 266 ? -19.689 -13.428 5.553 1.00 92.56 266 LEU A C 1
ATOM 2012 O O . LEU A 1 266 ? -20.550 -12.554 5.475 1.00 92.56 266 LEU A O 1
ATOM 2016 N N . VAL A 1 267 ? -19.889 -14.539 6.259 1.00 91.31 267 VAL A N 1
ATOM 2017 C CA . VAL A 1 267 ? -21.119 -14.789 7.024 1.00 91.31 267 VAL A CA 1
ATOM 2018 C C . VAL A 1 267 ? -21.062 -14.064 8.375 1.00 91.31 267 VAL A C 1
ATOM 2020 O O . VAL A 1 267 ? -20.013 -14.003 9.015 1.00 91.31 267 VAL A O 1
ATOM 2023 N N . GLY A 1 268 ? -22.210 -13.558 8.833 1.00 93.25 268 GLY A N 1
ATOM 2024 C CA . GLY A 1 268 ? -22.381 -12.956 10.158 1.00 93.25 268 GLY A CA 1
ATOM 2025 C C . GLY A 1 268 ? -22.240 -11.433 10.177 1.00 93.25 268 GLY A C 1
ATOM 2026 O O . GLY A 1 268 ? -22.309 -10.766 9.142 1.00 93.25 268 GLY A O 1
ATOM 2027 N N . ASP A 1 269 ? -22.051 -10.884 11.377 1.00 94.69 269 ASP A N 1
ATOM 2028 C CA . ASP A 1 269 ? -22.090 -9.436 11.622 1.00 94.69 269 ASP A CA 1
ATOM 2029 C C . ASP A 1 269 ? -21.042 -8.667 10.821 1.00 94.69 269 ASP A C 1
ATOM 2031 O O . ASP A 1 269 ? -21.301 -7.554 10.371 1.00 94.69 269 ASP A O 1
ATOM 2035 N N . ARG A 1 270 ? -19.879 -9.278 10.572 1.00 93.62 270 ARG A N 1
ATOM 2036 C CA . ARG A 1 270 ? -18.801 -8.652 9.802 1.00 93.62 270 ARG A CA 1
ATOM 2037 C C . ARG A 1 270 ? -19.176 -8.430 8.339 1.00 93.62 270 ARG A C 1
ATOM 2039 O O . ARG A 1 270 ? -18.943 -7.342 7.824 1.00 93.62 270 ARG A O 1
ATOM 2046 N N . GLY A 1 271 ? -19.781 -9.423 7.685 1.00 96.69 271 GLY A N 1
ATOM 2047 C CA . GLY A 1 271 ? -20.237 -9.270 6.302 1.00 96.69 271 GLY A CA 1
ATOM 2048 C C . GLY A 1 271 ? -21.395 -8.283 6.184 1.00 96.69 271 GLY A C 1
ATOM 2049 O O . GLY A 1 271 ? -21.426 -7.470 5.261 1.00 96.69 271 GLY A O 1
ATOM 2050 N N . LYS A 1 272 ? -22.307 -8.288 7.168 1.00 97.44 272 LYS A N 1
ATOM 2051 C CA . LYS A 1 272 ? -23.394 -7.304 7.252 1.00 97.44 272 LYS A CA 1
ATOM 2052 C C . LYS A 1 272 ? -22.852 -5.882 7.415 1.00 97.44 272 LYS A C 1
ATOM 2054 O O . LYS A 1 272 ? -23.243 -5.002 6.659 1.00 97.44 272 LYS A O 1
ATOM 2059 N N . TRP A 1 273 ? -21.932 -5.672 8.354 1.00 97.81 273 TRP A N 1
ATOM 2060 C CA . TRP A 1 273 ? -21.283 -4.381 8.566 1.00 97.81 273 TRP A CA 1
ATOM 2061 C C . TRP A 1 273 ? -20.552 -3.900 7.308 1.00 97.81 273 TRP A C 1
ATOM 2063 O O . TRP A 1 273 ? -20.756 -2.764 6.894 1.00 97.81 273 TRP A O 1
ATOM 2073 N N . ALA A 1 274 ? -19.769 -4.766 6.656 1.00 97.81 274 ALA A N 1
ATOM 2074 C CA . ALA A 1 274 ? -19.044 -4.400 5.441 1.00 97.81 274 ALA A CA 1
ATOM 2075 C C . ALA A 1 274 ? -19.989 -3.953 4.314 1.00 97.81 274 ALA A C 1
ATOM 2077 O O . ALA A 1 274 ? -19.732 -2.941 3.665 1.00 97.81 274 ALA A O 1
ATOM 2078 N N . ARG A 1 275 ? -21.114 -4.661 4.131 1.00 97.94 275 ARG A N 1
ATOM 2079 C CA . ARG A 1 275 ? -22.163 -4.270 3.180 1.00 97.94 275 ARG A CA 1
ATOM 2080 C C . ARG A 1 275 ? -22.771 -2.913 3.525 1.00 97.94 275 ARG A C 1
ATOM 2082 O O . ARG A 1 275 ? -22.891 -2.062 2.656 1.00 97.94 275 ARG A O 1
ATOM 2089 N N . GLU A 1 276 ? -23.105 -2.687 4.795 1.00 98.00 276 GLU A N 1
ATOM 2090 C CA . GLU A 1 276 ? -23.657 -1.400 5.225 1.00 98.00 276 GLU A CA 1
ATOM 2091 C C . GLU A 1 276 ? -22.681 -0.237 4.994 1.00 98.00 276 GLU A C 1
ATOM 2093 O O . GLU A 1 276 ? -23.111 0.846 4.608 1.00 98.00 276 GLU A O 1
ATOM 2098 N N . MET A 1 277 ? -21.380 -0.446 5.214 1.00 98.12 277 MET A N 1
ATOM 2099 C CA . MET A 1 277 ? -20.349 0.568 4.968 1.00 98.12 277 MET A CA 1
ATOM 2100 C C . MET A 1 277 ? -20.156 0.867 3.476 1.00 98.12 277 MET A C 1
ATOM 2102 O O . MET A 1 277 ? -19.994 2.033 3.110 1.00 98.12 277 MET A O 1
ATOM 2106 N N . LEU A 1 278 ? -20.216 -0.156 2.617 1.00 96.56 278 LEU A N 1
ATOM 2107 C CA . LEU A 1 278 ? -20.206 0.017 1.162 1.00 96.56 278 LEU A CA 1
ATOM 2108 C C . LEU A 1 278 ? -21.387 0.867 0.696 1.00 96.56 278 LEU A C 1
ATOM 2110 O O . LEU A 1 278 ? -21.179 1.950 0.154 1.00 96.56 278 LEU A O 1
ATOM 2114 N N . GLU A 1 279 ? -22.606 0.406 0.979 1.00 97.00 279 GLU A N 1
ATOM 2115 C CA . GLU A 1 279 ? -23.842 0.980 0.436 1.00 97.00 279 GLU A CA 1
ATOM 2116 C C . GLU A 1 279 ? -24.117 2.396 0.967 1.00 97.00 279 GLU A C 1
ATOM 2118 O O . GLU A 1 279 ? -24.645 3.245 0.251 1.00 97.00 279 GLU A O 1
ATOM 2123 N N . LYS A 1 280 ? -23.788 2.673 2.238 1.00 97.31 280 LYS A N 1
ATOM 2124 C CA . LYS A 1 280 ? -24.143 3.951 2.887 1.00 97.31 280 LYS A CA 1
ATOM 2125 C C . LYS A 1 280 ? -23.060 5.019 2.800 1.00 97.31 280 LYS A C 1
ATOM 2127 O O . LYS A 1 280 ? -23.385 6.197 2.940 1.00 97.31 280 LYS A O 1
ATOM 2132 N N . HIS A 1 281 ? -21.793 4.631 2.655 1.00 96.56 281 HIS A N 1
ATOM 2133 C CA . HIS A 1 281 ? -20.671 5.562 2.784 1.00 96.56 281 HIS A CA 1
ATOM 2134 C C . HIS A 1 281 ? -19.741 5.528 1.573 1.00 96.56 281 HIS A C 1
ATOM 2136 O O . HIS A 1 281 ? -19.550 6.563 0.941 1.00 96.56 281 HIS A O 1
ATOM 2142 N N . ILE A 1 282 ? -19.187 4.366 1.221 1.00 95.88 282 ILE A N 1
ATOM 2143 C CA . ILE A 1 282 ? -18.107 4.298 0.226 1.00 95.88 282 ILE A CA 1
ATOM 2144 C C . ILE A 1 282 ? -18.610 4.429 -1.216 1.00 95.88 282 ILE A C 1
ATOM 2146 O O . ILE A 1 282 ? -18.074 5.246 -1.961 1.00 95.88 282 ILE A O 1
ATOM 2150 N N . GLU A 1 283 ? -19.628 3.669 -1.626 1.00 92.94 283 GLU A N 1
ATOM 2151 C CA . GLU A 1 283 ? -20.149 3.742 -3.001 1.00 92.94 283 GLU A CA 1
ATOM 2152 C C . GLU A 1 283 ? -20.727 5.133 -3.327 1.00 92.94 283 GLU A C 1
ATOM 2154 O O . GLU A 1 283 ? -20.334 5.701 -4.351 1.00 92.94 283 GLU A O 1
ATOM 2159 N N . PRO A 1 284 ? -21.542 5.765 -2.450 1.00 94.25 284 PRO A N 1
ATOM 2160 C CA . PRO A 1 284 ? -21.998 7.134 -2.680 1.00 94.25 284 PRO A CA 1
ATOM 2161 C C . PRO A 1 284 ? -20.855 8.150 -2.772 1.00 94.25 284 PRO A C 1
ATOM 2163 O O . PRO A 1 284 ? -20.937 9.081 -3.573 1.00 94.25 284 PRO A O 1
ATOM 2166 N N . ALA A 1 285 ? -19.792 7.983 -1.975 1.00 93.00 285 ALA A N 1
ATOM 2167 C CA . ALA A 1 285 ? -18.626 8.861 -2.028 1.00 93.00 285 ALA A CA 1
ATOM 2168 C C . ALA A 1 285 ? -17.897 8.741 -3.374 1.00 93.00 285 ALA A C 1
ATOM 2170 O O . ALA A 1 285 ? -17.635 9.760 -4.007 1.00 93.00 285 ALA A O 1
ATOM 2171 N N . ILE A 1 286 ? -17.657 7.518 -3.863 1.00 88.62 286 ILE A N 1
ATOM 2172 C CA . ILE A 1 286 ? -17.046 7.286 -5.183 1.00 88.62 286 ILE A CA 1
ATOM 2173 C C . ILE A 1 286 ? -17.890 7.930 -6.291 1.00 88.62 286 ILE A C 1
ATOM 2175 O O . ILE A 1 286 ? -17.351 8.661 -7.122 1.00 88.62 286 ILE A O 1
ATOM 2179 N N . GLU A 1 287 ? -19.211 7.718 -6.286 1.00 87.19 287 GLU A N 1
ATOM 2180 C CA . GLU A 1 287 ? -20.111 8.326 -7.274 1.00 87.19 287 GLU A CA 1
ATOM 2181 C C . GLU A 1 287 ? -20.103 9.856 -7.222 1.00 87.19 287 GLU A C 1
ATOM 2183 O O . GLU A 1 287 ? -20.107 10.516 -8.264 1.00 87.19 287 GLU A O 1
ATOM 2188 N N . ALA A 1 288 ? -20.129 10.435 -6.019 1.00 85.88 288 ALA A N 1
ATOM 2189 C CA . ALA A 1 288 ? -20.107 11.880 -5.837 1.00 85.88 288 ALA A CA 1
ATOM 2190 C C . ALA A 1 288 ? -18.801 12.473 -6.367 1.00 85.88 288 ALA A C 1
ATOM 2192 O O . ALA A 1 288 ? -18.828 13.467 -7.093 1.00 85.88 288 ALA A O 1
ATOM 2193 N N . THR A 1 289 ? -17.667 11.840 -6.067 1.00 77.56 289 THR A N 1
ATOM 2194 C CA . THR A 1 289 ? -16.374 12.299 -6.565 1.00 77.56 289 THR A CA 1
ATOM 2195 C C . THR A 1 289 ? -16.271 12.154 -8.086 1.00 77.56 289 THR A C 1
ATOM 2197 O O . THR A 1 289 ? -15.807 13.086 -8.737 1.00 77.56 289 THR A O 1
ATOM 2200 N N . HIS A 1 290 ? -16.798 11.075 -8.683 1.00 73.44 290 HIS A N 1
ATOM 2201 C CA . HIS A 1 290 ? -16.880 10.941 -10.146 1.00 73.44 290 HIS A CA 1
ATOM 2202 C C . HIS A 1 290 ? -17.750 12.026 -10.792 1.00 73.44 290 HIS A C 1
ATOM 2204 O O . HIS A 1 290 ? -17.363 12.578 -11.817 1.00 73.44 290 HIS A O 1
ATOM 2210 N N . LYS A 1 291 ? -18.902 12.373 -10.201 1.00 66.56 291 LYS A N 1
ATOM 2211 C CA . LYS A 1 291 ? -19.784 13.439 -10.720 1.00 66.56 291 LYS A CA 1
ATOM 2212 C C . LYS A 1 291 ? -19.120 14.814 -10.662 1.00 66.56 291 LYS A C 1
ATOM 2214 O O . LYS A 1 291 ? -19.119 15.523 -11.660 1.00 66.56 291 LYS A O 1
ATOM 2219 N N . ILE A 1 292 ? -18.487 15.151 -9.536 1.00 59.88 292 ILE A N 1
ATOM 2220 C CA . ILE A 1 292 ? -17.725 16.404 -9.378 1.00 59.88 292 ILE A CA 1
ATOM 2221 C C . ILE A 1 292 ? -16.616 16.513 -10.439 1.00 59.88 292 ILE A C 1
ATOM 2223 O O . ILE A 1 292 ? -16.299 17.608 -10.894 1.00 59.88 292 ILE A O 1
ATOM 2227 N N . GLN A 1 293 ? -16.048 15.382 -10.860 1.00 55.22 293 GLN A N 1
ATOM 2228 C CA . GLN A 1 293 ? -14.947 15.329 -11.821 1.00 55.22 293 GLN A CA 1
ATOM 2229 C C . GLN A 1 293 ? -15.395 15.340 -13.289 1.00 55.22 293 GLN A C 1
ATOM 2231 O O . GLN A 1 293 ? -14.620 15.766 -14.141 1.00 55.22 293 GLN A O 1
ATOM 2236 N N . LEU A 1 294 ? -16.628 14.923 -13.596 1.00 50.50 294 LEU A N 1
ATOM 2237 C CA . LEU A 1 294 ? -17.217 15.055 -14.936 1.00 50.50 294 LEU A CA 1
ATOM 2238 C C . LEU A 1 294 ? -17.746 16.476 -15.215 1.00 50.50 294 LEU A C 1
ATOM 2240 O O . LEU A 1 294 ? -17.830 16.864 -16.376 1.00 50.50 294 LEU A O 1
ATOM 2244 N N . ASP A 1 295 ? -18.045 17.251 -14.166 1.00 43.53 295 ASP A N 1
ATOM 2245 C CA . ASP A 1 295 ? -18.517 18.644 -14.253 1.00 43.53 295 ASP A CA 1
ATOM 2246 C C . ASP A 1 295 ? -17.386 19.697 -14.103 1.00 43.53 295 ASP A C 1
ATOM 2248 O O . ASP A 1 295 ? -17.641 20.905 -14.128 1.00 43.53 295 ASP A O 1
ATOM 2252 N N . GLY A 1 296 ? -16.126 19.265 -13.950 1.00 39.59 296 GLY A N 1
ATOM 2253 C CA . GLY A 1 296 ? -14.940 20.132 -14.010 1.00 39.59 296 GLY A CA 1
ATOM 2254 C C . GLY A 1 296 ? -14.644 20.612 -15.442 1.00 39.59 296 GLY A C 1
ATOM 2255 O O . GLY A 1 296 ? -15.190 20.055 -16.394 1.00 39.59 296 GLY A O 1
ATOM 2256 N N . PRO A 1 297 ? -13.803 21.651 -15.651 1.00 30.25 297 PRO A N 1
ATOM 2257 C CA . PRO A 1 297 ? -13.470 22.097 -17.000 1.00 30.25 297 PRO A CA 1
ATOM 2258 C C . PRO A 1 297 ? -12.892 20.921 -17.788 1.00 30.25 297 PRO A C 1
ATOM 2260 O O . PRO A 1 297 ? -11.850 20.375 -17.430 1.00 30.25 297 PRO A O 1
ATOM 2263 N N . ILE A 1 298 ? -13.594 20.544 -18.855 1.00 34.47 298 ILE A N 1
ATOM 2264 C CA . ILE A 1 298 ? -13.143 19.556 -19.827 1.00 34.47 298 ILE A CA 1
ATOM 2265 C C . ILE A 1 298 ? -11.839 20.099 -20.408 1.00 34.47 298 ILE A C 1
ATOM 2267 O O . ILE A 1 298 ? -11.842 20.985 -21.264 1.00 34.47 298 ILE A O 1
ATOM 2271 N N . VAL A 1 299 ? -10.707 19.602 -19.915 1.00 34.72 299 VAL A N 1
ATOM 2272 C CA . VAL A 1 299 ? -9.470 19.667 -20.678 1.00 34.72 299 VAL A CA 1
ATOM 2273 C C . VAL A 1 299 ? -9.662 18.631 -21.769 1.00 34.72 299 VAL A C 1
ATOM 2275 O O . VAL A 1 299 ? -9.505 17.437 -21.531 1.00 34.72 299 VAL A O 1
ATOM 2278 N N . ASP A 1 300 ? -10.103 19.107 -22.932 1.00 28.34 300 ASP A N 1
ATOM 2279 C CA . ASP A 1 300 ? -10.142 18.348 -24.176 1.00 28.34 300 ASP A CA 1
ATOM 2280 C C . ASP A 1 300 ? -8.727 17.792 -24.395 1.00 28.34 300 ASP A C 1
ATOM 2282 O O . ASP A 1 300 ? -7.833 18.484 -24.888 1.00 28.34 300 ASP A O 1
ATOM 2286 N N . GLN A 1 301 ? -8.486 16.552 -23.971 1.00 28.58 301 GLN A N 1
ATOM 2287 C CA . GLN A 1 301 ? -7.441 15.774 -24.603 1.00 28.58 301 GLN A CA 1
ATOM 2288 C C . GLN A 1 301 ? -8.019 15.381 -25.959 1.00 28.58 301 GLN A C 1
ATOM 2290 O O . GLN A 1 301 ? -9.057 14.713 -26.004 1.00 28.58 301 GLN A O 1
ATOM 2295 N N . PRO A 1 302 ? -7.439 15.868 -27.068 1.00 28.03 302 PRO A N 1
ATOM 2296 C CA . PRO A 1 302 ? -7.973 15.570 -28.379 1.00 28.03 302 PRO A CA 1
ATOM 2297 C C . PRO A 1 302 ? -7.951 14.056 -28.554 1.00 28.03 302 PRO A C 1
ATOM 2299 O O . PRO A 1 302 ? -6.903 13.443 -28.376 1.00 28.03 302 PRO A O 1
ATOM 2302 N N . ASN A 1 303 ? -9.114 13.492 -28.894 1.00 26.53 303 ASN A N 1
ATOM 2303 C CA . ASN A 1 303 ? -9.284 12.115 -29.355 1.00 26.53 303 ASN A CA 1
ATOM 2304 C C . ASN A 1 303 ? -8.003 11.566 -30.000 1.00 26.53 303 ASN A C 1
ATOM 2306 O O . ASN A 1 303 ? -7.632 12.060 -31.073 1.00 26.53 303 ASN A O 1
ATOM 2310 N N . ARG A 1 304 ? -7.401 10.543 -29.384 1.00 32.50 304 ARG A N 1
ATOM 2311 C CA . ARG A 1 304 ? -6.588 9.495 -30.015 1.00 32.50 304 ARG A CA 1
ATOM 2312 C C . ARG A 1 304 ? -6.323 8.375 -29.022 1.00 32.50 304 ARG A C 1
ATOM 2314 O O . ARG A 1 304 ? -5.708 8.660 -27.977 1.00 32.50 304 ARG A O 1
#